Protein AF-A0A9W7B8Y6-F1 (afdb_monomer_lite)

Foldseek 3Di:
DDDDDDDDDDDDDDDPDQDDPPVVVPPPDPDDPPPVLVVLLVVLQCLLALVVLLCVLVPPPCCLLDLVSLVSLVVSLVPCVPPVNVVSRPRPVSNVSSVLSRDVVSVCVVVVNDDCPVVPPSVVSCVSNNVVSVCSNDPVNNVVSVVVVVVVVVCCVPPPVHPCPPDDDPDPDDPPDPDPDDDDDDDDDDDDDDDDDDDDDDD

Sequence (203 aa):
MSAAPASSSSQPPAGSATQPQQQQLYSNIPYPKSDVFLSDLEFLQSLSQPSYLRHLSITPPFVLQSLSFQLYLLYLYKTYSTPRYRVHVIYPLAFEYLKLLVHPDVVAIANGTMAVPRANDPKARTDYATKFSNSISAEPFRDQVHSEQFAAWKWRVTNVYGKGEDMPKPPPPPPEEPTNEAPTVEDAKPTDVKEEASDATAK

Organism: NCBI:txid1606541

InterPro domains:
  IPR008831 Mediator complex, subunit Med31 [PF05669] (37-106)
  IPR038089 Mediator of RNA polymerase II, subunit Med31 superfamily [G3DSA:1.10.10.1340] (32-118)

Radius of gyration: 28.56 Å; chains: 1; bounding box: 73×77×68 Å

Structure (mmCIF, N/CA/C/O backbone):
data_AF-A0A9W7B8Y6-F1
#
_entry.id   AF-A0A9W7B8Y6-F1
#
loop_
_atom_site.group_PDB
_atom_site.id
_atom_site.type_symbol
_atom_site.label_atom_id
_atom_site.label_alt_id
_atom_site.label_comp_id
_atom_site.label_asym_id
_atom_site.label_entity_id
_atom_site.label_seq_id
_atom_site.pdbx_PDB_ins_code
_atom_site.Cartn_x
_atom_site.Cartn_y
_atom_site.Cartn_z
_atom_site.occupancy
_atom_site.B_iso_or_equiv
_atom_site.auth_seq_id
_atom_site.auth_comp_id
_atom_site.auth_asym_id
_atom_site.auth_atom_id
_atom_site.pdbx_PDB_model_num
ATOM 1 N N . MET A 1 1 ? 29.498 63.385 -7.757 1.00 42.53 1 MET A N 1
ATOM 2 C CA . MET A 1 1 ? 28.845 62.315 -6.977 1.00 42.53 1 MET A CA 1
ATOM 3 C C . MET A 1 1 ? 28.136 61.405 -7.963 1.00 42.53 1 MET A C 1
ATOM 5 O O . MET A 1 1 ? 27.416 61.913 -8.808 1.00 42.53 1 MET A O 1
ATOM 9 N N . SER A 1 2 ? 28.417 60.107 -7.856 1.00 47.44 2 SER A N 1
ATOM 10 C CA . SER A 1 2 ? 27.721 58.972 -8.476 1.00 47.44 2 SER A CA 1
ATOM 11 C C . SER A 1 2 ? 27.752 58.831 -10.000 1.00 47.44 2 SER A C 1
ATOM 13 O O . SER A 1 2 ? 26.830 59.222 -10.706 1.00 47.44 2 SER A O 1
ATOM 15 N N . ALA A 1 3 ? 28.771 58.116 -10.472 1.00 49.09 3 ALA A N 1
ATOM 16 C CA . ALA A 1 3 ? 28.610 57.152 -11.553 1.00 49.09 3 ALA A CA 1
ATOM 17 C C . ALA A 1 3 ? 29.109 55.798 -11.029 1.00 49.09 3 ALA A C 1
ATOM 19 O O . ALA A 1 3 ? 30.259 55.699 -10.604 1.00 49.09 3 ALA A O 1
ATOM 20 N N . ALA A 1 4 ? 28.244 54.782 -11.027 1.00 44.91 4 ALA A N 1
ATOM 21 C CA . ALA A 1 4 ? 28.653 53.386 -10.943 1.00 44.91 4 ALA A CA 1
ATOM 22 C C . ALA A 1 4 ? 27.639 52.475 -11.672 1.00 44.91 4 ALA A C 1
ATOM 24 O O . ALA A 1 4 ? 26.450 52.806 -11.677 1.00 44.91 4 ALA A O 1
ATOM 25 N N . PRO A 1 5 ? 28.100 51.369 -12.292 1.00 58.91 5 PRO A N 1
ATOM 26 C CA . PRO A 1 5 ? 27.346 50.526 -13.223 1.00 58.91 5 PRO A CA 1
ATOM 27 C C . PRO A 1 5 ? 27.111 49.089 -12.688 1.00 58.91 5 PRO A C 1
ATOM 29 O O . PRO A 1 5 ? 27.515 48.768 -11.574 1.00 58.91 5 PRO A O 1
ATOM 32 N N . ALA A 1 6 ? 26.555 48.227 -13.557 1.00 38.28 6 ALA A N 1
ATOM 33 C CA . ALA A 1 6 ? 26.392 46.762 -13.440 1.00 38.28 6 ALA A CA 1
ATOM 34 C C . ALA A 1 6 ? 25.165 46.303 -12.608 1.00 38.28 6 ALA A C 1
ATOM 36 O O . ALA A 1 6 ? 24.776 46.957 -11.652 1.00 38.28 6 ALA A O 1
ATOM 37 N N . SER A 1 7 ? 24.426 45.239 -12.939 1.00 42.72 7 SER A N 1
ATOM 38 C CA . SER A 1 7 ? 24.808 44.004 -13.627 1.00 42.72 7 SER A CA 1
ATOM 39 C C . SER A 1 7 ? 23.603 43.357 -14.319 1.00 42.72 7 SER A C 1
ATOM 41 O O . SER A 1 7 ? 22.544 43.191 -13.717 1.00 42.72 7 SER A O 1
ATOM 43 N N . SER A 1 8 ? 23.801 42.916 -15.559 1.00 40.94 8 SER A N 1
ATOM 44 C CA . SER A 1 8 ? 22.926 41.974 -16.254 1.00 40.94 8 SER A CA 1
ATOM 45 C C . SER A 1 8 ? 23.300 40.557 -15.820 1.00 40.94 8 SER A C 1
ATOM 47 O O . SER A 1 8 ? 24.384 40.076 -16.144 1.00 40.94 8 SER A O 1
ATOM 49 N N . SER A 1 9 ? 22.428 39.877 -15.080 1.00 39.81 9 SER A N 1
ATOM 50 C CA . SER A 1 9 ? 22.558 38.445 -14.803 1.00 39.81 9 SER A CA 1
ATOM 51 C C . SER A 1 9 ? 21.915 37.651 -15.943 1.00 39.81 9 SER A C 1
ATOM 53 O O . SER A 1 9 ? 20.705 37.424 -15.945 1.00 39.81 9 SER A O 1
ATOM 55 N N . SER A 1 10 ? 22.719 37.239 -16.923 1.00 42.59 10 SER A N 1
ATOM 56 C CA . SER A 1 10 ? 22.331 36.210 -17.890 1.00 42.59 10 SER A CA 1
ATOM 57 C C . SER A 1 10 ? 22.274 34.857 -17.186 1.00 42.59 10 SER A C 1
ATOM 59 O O . SER A 1 10 ? 23.292 34.252 -16.857 1.00 42.59 10 SER A O 1
ATOM 61 N N . GLN A 1 11 ? 21.051 34.415 -16.931 1.00 50.38 11 GLN A N 1
ATOM 62 C CA . GLN A 1 11 ? 20.690 33.085 -16.467 1.00 50.38 11 GLN A CA 1
ATOM 63 C C . GLN A 1 11 ? 20.918 32.065 -17.605 1.00 50.38 11 GLN A C 1
ATOM 65 O O . GLN A 1 11 ? 20.458 32.311 -18.722 1.00 50.38 11 GLN A O 1
ATOM 70 N N . PRO A 1 12 ? 21.608 30.931 -17.379 1.00 49.09 12 PRO A N 1
ATOM 71 C CA . PRO A 1 12 ? 21.682 29.862 -18.371 1.00 49.09 12 PRO A CA 1
ATOM 72 C C . PRO A 1 12 ? 20.321 29.146 -18.503 1.00 49.09 12 PRO A C 1
ATOM 74 O O . PRO A 1 12 ? 19.603 29.009 -17.506 1.00 49.09 12 PRO A O 1
ATOM 77 N N . PRO A 1 13 ? 19.939 28.691 -19.713 1.00 43.56 13 PRO A N 1
ATOM 78 C CA . PRO A 1 13 ? 18.664 28.027 -19.947 1.00 43.56 13 PRO A CA 1
ATOM 79 C C . PRO A 1 13 ? 18.605 26.695 -19.199 1.00 43.56 13 PRO A C 1
ATOM 81 O O . PRO A 1 13 ? 19.505 25.860 -19.289 1.00 43.56 13 PRO A O 1
ATOM 84 N N . ALA A 1 14 ? 17.513 26.516 -18.459 1.00 39.38 14 ALA A N 1
ATOM 85 C CA . ALA A 1 14 ? 17.169 25.282 -17.781 1.00 39.38 14 ALA A CA 1
ATOM 86 C C . ALA A 1 14 ? 17.171 24.119 -18.784 1.00 39.38 14 ALA A C 1
ATOM 88 O O . ALA A 1 14 ? 16.323 24.045 -19.677 1.00 39.38 14 ALA A O 1
ATOM 89 N N . GLY A 1 15 ? 18.128 23.205 -18.616 1.00 37.19 15 GLY A N 1
ATOM 90 C CA . GLY A 1 15 ? 18.093 21.893 -19.242 1.00 37.19 15 GLY A CA 1
ATOM 91 C C . GLY A 1 15 ? 16.763 21.235 -18.899 1.00 37.19 15 GLY A C 1
ATOM 92 O O . GLY A 1 15 ? 16.453 20.998 -17.732 1.00 37.19 15 GLY A O 1
ATOM 93 N N . SER A 1 16 ? 15.950 21.008 -19.926 1.00 40.38 16 SER A N 1
ATOM 94 C CA . SER A 1 16 ? 14.670 20.328 -19.805 1.00 40.38 16 SER A CA 1
ATOM 95 C C . SER A 1 16 ? 14.938 18.878 -19.424 1.00 40.38 16 SER A C 1
ATOM 97 O O . SER A 1 16 ? 15.226 18.037 -20.273 1.00 40.38 16 SER A O 1
ATOM 99 N N . ALA A 1 17 ? 14.880 18.594 -18.126 1.00 40.44 17 ALA A N 1
ATOM 100 C CA . ALA A 1 17 ? 14.818 17.238 -17.622 1.00 40.44 17 ALA A CA 1
ATOM 101 C C . ALA A 1 17 ? 13.564 16.575 -18.208 1.00 40.44 17 ALA A C 1
ATOM 103 O O . ALA A 1 17 ? 12.433 16.921 -17.870 1.00 40.44 17 ALA A O 1
ATOM 104 N N . THR A 1 18 ? 13.771 15.645 -19.136 1.00 48.06 18 THR A N 1
ATOM 105 C CA . THR A 1 18 ? 12.730 14.758 -19.643 1.00 48.06 18 THR A CA 1
ATOM 106 C C . THR A 1 18 ? 12.251 13.869 -18.492 1.00 48.06 18 THR A C 1
ATOM 108 O O . THR A 1 18 ? 12.944 12.948 -18.068 1.00 48.06 18 THR A O 1
ATOM 111 N N . GLN A 1 19 ? 11.061 14.157 -17.974 1.00 40.75 19 GLN A N 1
ATOM 112 C CA . GLN A 1 19 ? 10.281 13.295 -17.084 1.00 40.75 19 GLN A CA 1
ATOM 113 C C . GLN A 1 19 ? 8.855 13.154 -17.660 1.00 40.75 19 GLN A C 1
ATOM 115 O O . GLN A 1 19 ? 8.421 14.009 -18.429 1.00 40.75 19 GLN A O 1
ATOM 120 N N . PRO A 1 20 ? 8.165 12.023 -17.424 1.00 47.22 20 PRO A N 1
ATOM 121 C CA . PRO A 1 20 ? 8.109 10.949 -18.414 1.00 47.22 20 PRO A CA 1
ATOM 122 C C . PRO A 1 20 ? 6.724 10.770 -19.060 1.00 47.22 20 PRO A C 1
ATOM 124 O O . PRO A 1 20 ? 5.707 11.253 -18.571 1.00 47.22 20 PRO A O 1
ATOM 127 N N . GLN A 1 21 ? 6.694 9.975 -20.135 1.00 44.28 21 GLN A N 1
ATOM 128 C CA . GLN A 1 21 ? 5.548 9.576 -20.975 1.00 44.28 21 GLN A CA 1
ATOM 129 C C . GLN A 1 21 ? 4.300 9.001 -20.258 1.00 44.28 21 GLN A C 1
ATOM 131 O O . GLN A 1 21 ? 3.349 8.597 -20.924 1.00 44.28 21 GLN A O 1
ATOM 136 N N . GLN A 1 22 ? 4.240 8.966 -18.926 1.00 49.94 22 GLN A N 1
ATOM 137 C CA . GLN A 1 22 ? 3.082 8.440 -18.200 1.00 49.94 22 GLN A CA 1
ATOM 138 C C . GLN A 1 22 ? 1.821 9.287 -18.407 1.00 49.94 22 GLN A C 1
ATOM 140 O O . GLN A 1 22 ? 0.740 8.722 -18.522 1.00 49.94 22 GLN A O 1
ATOM 145 N N . GLN A 1 23 ? 1.935 10.613 -18.542 1.00 49.91 23 GLN A N 1
ATOM 146 C CA . GLN A 1 23 ? 0.759 11.485 -18.693 1.00 49.91 23 GLN A CA 1
ATOM 147 C C . GLN A 1 23 ? -0.022 11.248 -19.998 1.00 49.91 23 GLN A C 1
ATOM 149 O O . GLN A 1 23 ? -1.236 11.445 -20.023 1.00 49.91 23 GLN A O 1
ATOM 154 N N . GLN A 1 24 ? 0.628 10.778 -21.071 1.00 49.44 24 GLN A N 1
ATOM 155 C CA . GLN A 1 24 ? -0.053 10.563 -22.354 1.00 49.44 24 GLN A CA 1
ATOM 156 C C . GLN A 1 24 ? -0.880 9.272 -22.412 1.00 49.44 24 GLN A C 1
ATOM 158 O O . GLN A 1 24 ? -1.820 9.196 -23.198 1.00 49.44 24 GLN A O 1
ATOM 163 N N . LEU A 1 25 ? -0.600 8.282 -21.558 1.00 47.44 25 LEU A N 1
ATOM 164 C CA . LEU A 1 25 ? -1.385 7.041 -21.499 1.00 47.44 25 LEU A CA 1
ATOM 165 C C . LEU A 1 25 ? -2.795 7.243 -20.914 1.00 47.44 25 LEU A C 1
ATOM 167 O O . LEU A 1 25 ? -3.668 6.400 -21.111 1.00 47.44 25 LEU A O 1
ATOM 171 N N . TYR A 1 26 ? -3.044 8.365 -20.234 1.00 43.62 26 TYR A N 1
ATOM 172 C CA . TYR A 1 26 ? -4.301 8.625 -19.528 1.00 43.62 26 TYR A CA 1
ATOM 173 C C . TYR A 1 26 ? -5.294 9.518 -20.287 1.00 43.62 26 TYR A C 1
ATOM 175 O O . TYR A 1 26 ? -6.412 9.717 -19.814 1.00 43.62 26 TYR A O 1
ATOM 183 N N . SER A 1 27 ? -4.937 10.058 -21.457 1.00 50.41 27 SER A N 1
ATOM 184 C CA . SER A 1 27 ? -5.753 11.071 -22.151 1.00 50.41 27 SER A CA 1
ATOM 185 C C . SER A 1 27 ? -6.995 10.517 -22.867 1.00 50.41 27 SER A C 1
ATOM 187 O O . SER A 1 27 ? -7.945 11.268 -23.090 1.00 50.41 27 SER A O 1
ATOM 189 N N . ASN A 1 28 ? -7.028 9.215 -23.178 1.00 45.47 28 ASN A N 1
ATOM 190 C CA . ASN A 1 28 ? -8.057 8.606 -24.036 1.00 45.47 28 ASN A CA 1
ATOM 191 C C . ASN A 1 28 ? -9.102 7.748 -23.300 1.00 45.47 28 ASN A C 1
ATOM 193 O O . ASN A 1 28 ? -9.961 7.149 -23.946 1.00 45.47 28 ASN A O 1
ATOM 197 N N . ILE A 1 29 ? -9.058 7.664 -21.966 1.00 52.59 29 ILE A N 1
ATOM 198 C CA . ILE A 1 29 ? -9.998 6.832 -21.204 1.00 52.59 29 ILE A CA 1
ATOM 199 C C . ILE A 1 29 ? -11.163 7.712 -20.705 1.00 52.59 29 ILE A C 1
ATOM 201 O O . ILE A 1 29 ? -10.915 8.677 -19.982 1.00 52.59 29 ILE A O 1
ATOM 205 N N . PRO A 1 30 ? -12.431 7.421 -21.064 1.00 53.22 30 PRO A N 1
ATOM 206 C CA . PRO A 1 30 ? -13.597 8.210 -20.650 1.00 53.22 30 PRO A CA 1
ATOM 207 C C . PRO A 1 30 ? -13.937 7.980 -19.167 1.00 53.22 30 PRO A C 1
ATOM 209 O O . PRO A 1 30 ? -14.884 7.276 -18.831 1.00 53.22 30 PRO A O 1
ATOM 212 N N . TYR A 1 31 ? -13.122 8.535 -18.268 1.00 54.66 31 TYR A N 1
ATOM 213 C CA . TYR A 1 31 ? -13.209 8.366 -16.812 1.00 54.66 31 TYR A CA 1
ATOM 214 C C . TYR A 1 31 ? -12.937 9.686 -16.073 1.00 54.66 31 TYR A C 1
ATOM 216 O O . TYR A 1 31 ? -12.433 10.631 -16.684 1.00 54.66 31 TYR A O 1
ATOM 224 N N . PRO A 1 32 ? -13.374 9.819 -14.801 1.00 58.66 32 PRO A N 1
ATOM 225 C CA . PRO A 1 32 ? -13.597 11.116 -14.185 1.00 58.66 32 PRO A CA 1
ATOM 226 C C . PRO A 1 32 ? -12.268 11.842 -14.012 1.00 58.66 32 PRO A C 1
ATOM 228 O O . PRO A 1 32 ? -11.421 11.439 -13.223 1.00 58.66 32 PRO A O 1
ATOM 231 N N . LYS A 1 33 ? -12.119 12.955 -14.728 1.00 66.00 33 LYS A N 1
ATOM 232 C CA . LYS A 1 33 ? -11.039 13.933 -14.553 1.00 66.00 33 LYS A CA 1
ATOM 233 C C . LYS A 1 33 ? -11.199 14.709 -13.235 1.00 66.00 33 LYS A C 1
ATOM 235 O O . LYS A 1 33 ? -10.948 15.905 -13.199 1.00 66.00 33 LYS A O 1
ATOM 240 N N . SER A 1 34 ? -11.735 14.076 -12.190 1.00 81.12 34 SER A N 1
ATOM 241 C CA . SER A 1 34 ? -11.843 14.710 -10.886 1.00 81.12 34 SER A CA 1
ATOM 242 C C . SER A 1 34 ? -10.467 14.687 -10.238 1.00 81.12 34 SER A C 1
ATOM 244 O O . SER A 1 34 ? -9.842 13.632 -10.132 1.00 81.12 34 SER A O 1
ATOM 246 N N . ASP A 1 35 ? -10.016 15.846 -9.769 1.00 86.88 35 ASP A N 1
ATOM 247 C CA . ASP A 1 35 ? -8.717 15.991 -9.102 1.00 86.88 35 ASP A CA 1
ATOM 248 C C . ASP A 1 35 ? -8.568 15.015 -7.924 1.00 86.88 35 ASP A C 1
ATOM 250 O O . ASP A 1 35 ? -7.490 14.487 -7.670 1.00 86.88 35 ASP A O 1
ATOM 254 N N . VAL A 1 36 ? -9.683 14.690 -7.258 1.00 87.69 36 VAL A N 1
ATOM 255 C CA . VAL A 1 36 ? -9.737 13.701 -6.172 1.00 87.69 36 VAL A CA 1
ATOM 256 C C . VAL A 1 36 ? -9.359 12.301 -6.653 1.00 87.69 36 VAL A C 1
ATOM 258 O O . VAL A 1 36 ? -8.586 11.626 -5.988 1.00 87.69 36 VAL A O 1
ATOM 261 N N . PHE A 1 37 ? -9.865 11.862 -7.810 1.00 90.31 37 PHE A N 1
ATOM 262 C CA . PHE A 1 37 ? -9.562 10.526 -8.328 1.00 90.31 37 PHE A CA 1
ATOM 263 C C . PHE A 1 37 ? -8.084 10.389 -8.696 1.00 90.31 37 PHE A C 1
ATOM 265 O O . PHE A 1 37 ? -7.479 9.351 -8.425 1.00 90.31 37 PHE A O 1
ATOM 272 N N . LEU A 1 38 ? -7.518 11.428 -9.317 1.00 90.69 38 LEU A N 1
ATOM 273 C CA . LEU A 1 38 ? -6.102 11.461 -9.674 1.00 90.69 38 LEU A CA 1
ATOM 274 C C . LEU A 1 38 ? -5.226 11.476 -8.422 1.00 90.69 38 LEU A C 1
ATOM 276 O O . LEU A 1 38 ? -4.316 10.662 -8.326 1.00 90.69 38 LEU A O 1
ATOM 280 N N . SER A 1 39 ? -5.562 12.309 -7.437 1.00 92.38 39 SER A N 1
ATOM 281 C CA . SER A 1 39 ? -4.863 12.363 -6.149 1.00 92.38 3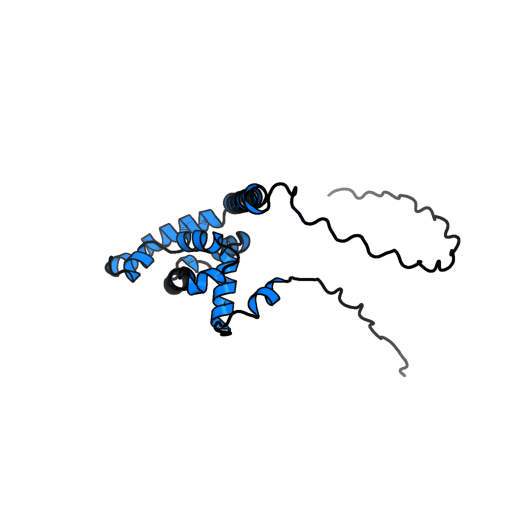9 SER A CA 1
ATOM 282 C C . SER A 1 39 ? -4.897 11.016 -5.413 1.00 92.38 39 SER A C 1
ATOM 284 O O . SER A 1 39 ? -3.858 10.498 -5.008 1.00 92.38 39 SER A O 1
ATOM 286 N N . ASP A 1 40 ? -6.074 10.389 -5.315 1.00 93.94 40 ASP A N 1
ATOM 287 C CA . ASP A 1 40 ? -6.241 9.065 -4.705 1.00 93.94 40 ASP A CA 1
ATOM 288 C C . ASP A 1 40 ? -5.431 7.990 -5.453 1.00 93.94 40 ASP A C 1
ATOM 290 O O . ASP A 1 40 ? -4.835 7.102 -4.836 1.00 93.94 40 ASP A O 1
ATOM 294 N N . LEU A 1 41 ? -5.384 8.064 -6.788 1.00 92.69 41 LEU A N 1
ATOM 295 C CA . LEU A 1 41 ? -4.631 7.129 -7.621 1.00 92.69 41 LEU A CA 1
ATOM 296 C C . LEU A 1 41 ? -3.118 7.319 -7.465 1.00 92.69 41 LEU A C 1
ATOM 298 O O . LEU A 1 41 ? -2.396 6.330 -7.341 1.00 92.69 41 LEU A O 1
ATOM 302 N N . GLU A 1 42 ? -2.634 8.559 -7.464 1.00 93.31 42 GLU A N 1
ATOM 303 C CA . GLU A 1 42 ? -1.225 8.889 -7.234 1.00 93.31 42 GLU A CA 1
ATOM 304 C C . GLU A 1 42 ? -0.781 8.442 -5.842 1.00 93.31 42 GLU A C 1
ATOM 306 O O . GLU A 1 42 ? 0.262 7.799 -5.701 1.00 93.31 42 GLU A O 1
ATOM 311 N N . PHE A 1 43 ? -1.607 8.692 -4.823 1.00 94.94 43 PHE A N 1
ATOM 312 C CA . PHE A 1 43 ? -1.370 8.197 -3.473 1.00 94.94 43 PHE A CA 1
ATOM 313 C C . PHE A 1 43 ? -1.344 6.664 -3.426 1.00 94.94 43 PHE A C 1
ATOM 315 O O . PHE A 1 43 ? -0.433 6.074 -2.853 1.00 94.94 43 PHE A O 1
ATOM 322 N N . LEU A 1 44 ? -2.295 5.980 -4.068 1.00 94.88 44 LEU A N 1
ATOM 323 C CA . LEU A 1 44 ? -2.277 4.519 -4.143 1.00 94.88 44 LEU A CA 1
ATOM 324 C C . LEU A 1 44 ? -0.982 4.014 -4.794 1.00 94.88 44 LEU A C 1
ATOM 326 O O . LEU A 1 44 ? -0.362 3.072 -4.305 1.00 94.88 44 LEU A O 1
ATOM 330 N N . GLN A 1 45 ? -0.553 4.638 -5.888 1.00 92.94 45 GLN A N 1
ATOM 331 C CA . GLN A 1 45 ? 0.669 4.262 -6.590 1.00 92.94 45 GLN A CA 1
ATOM 332 C C . GLN A 1 45 ? 1.926 4.533 -5.754 1.00 92.94 45 GLN A C 1
ATOM 334 O O . GLN A 1 45 ? 2.856 3.721 -5.795 1.00 92.94 45 GLN A O 1
ATOM 339 N N . SER A 1 46 ? 1.958 5.599 -4.952 1.00 94.25 46 SER A N 1
ATOM 340 C CA . SER A 1 46 ? 3.094 5.899 -4.074 1.00 94.25 46 SER A CA 1
ATOM 341 C C . SER A 1 46 ? 3.275 4.856 -2.966 1.00 94.25 46 SER A C 1
ATOM 343 O O . SER A 1 46 ? 4.410 4.593 -2.573 1.00 94.25 46 SER A O 1
ATOM 345 N N . LEU A 1 47 ? 2.214 4.148 -2.548 1.00 92.19 47 LEU A N 1
ATOM 346 C CA . LEU A 1 47 ? 2.321 3.017 -1.609 1.00 92.19 47 LEU A CA 1
ATOM 347 C C . LEU A 1 47 ? 3.173 1.857 -2.141 1.00 92.19 47 LEU A C 1
ATOM 349 O O . LEU A 1 47 ? 3.640 1.038 -1.356 1.00 92.19 47 LEU A O 1
ATOM 353 N N . SER A 1 48 ? 3.401 1.770 -3.455 1.00 90.50 48 SER A N 1
ATOM 354 C CA . SER A 1 48 ? 4.329 0.781 -4.022 1.00 90.50 48 SER A CA 1
ATOM 355 C C . SER A 1 48 ? 5.805 1.110 -3.773 1.00 90.50 48 SER A C 1
ATOM 357 O O . SER A 1 48 ? 6.663 0.241 -3.939 1.00 90.50 48 SER A O 1
ATOM 359 N N . GLN A 1 49 ? 6.117 2.349 -3.382 1.00 91.44 49 GLN A N 1
ATOM 360 C CA . GLN A 1 49 ? 7.482 2.810 -3.174 1.00 91.44 49 GLN A CA 1
ATOM 361 C C . GLN A 1 49 ? 7.919 2.545 -1.723 1.00 91.44 49 GLN A C 1
ATOM 363 O O . GLN A 1 49 ? 7.332 3.105 -0.793 1.00 91.44 49 GLN A O 1
ATOM 368 N N . PRO A 1 50 ? 8.989 1.762 -1.489 1.00 88.31 50 PRO A N 1
ATOM 369 C CA . PRO A 1 50 ? 9.418 1.425 -0.130 1.00 88.31 50 PRO A CA 1
ATOM 370 C C . PRO A 1 50 ? 9.868 2.654 0.672 1.00 88.31 50 PRO A C 1
ATOM 372 O O . PRO A 1 50 ? 9.609 2.737 1.872 1.00 88.31 50 PRO A O 1
ATOM 375 N N . SER A 1 51 ? 10.459 3.658 0.017 1.00 88.56 51 SER A N 1
ATOM 376 C CA . SER A 1 51 ? 10.812 4.932 0.657 1.00 88.56 51 SER A CA 1
ATOM 377 C C . SER A 1 51 ? 9.589 5.669 1.207 1.00 88.56 51 SER A C 1
ATOM 379 O O . SER A 1 51 ? 9.664 6.251 2.289 1.00 88.56 51 SER A O 1
ATOM 381 N N . TYR A 1 52 ? 8.456 5.620 0.499 1.00 90.50 52 TYR A N 1
ATOM 382 C CA . TYR A 1 52 ? 7.218 6.254 0.948 1.00 90.50 52 TYR A CA 1
ATOM 383 C C . TYR A 1 52 ? 6.580 5.487 2.110 1.00 90.50 52 TYR A C 1
ATOM 385 O O . TYR A 1 52 ? 6.165 6.096 3.091 1.00 90.50 52 TYR A O 1
ATOM 393 N N . LEU A 1 53 ? 6.591 4.150 2.068 1.00 88.44 53 LEU A N 1
ATOM 394 C CA . LEU A 1 53 ? 6.149 3.319 3.196 1.00 88.44 53 LEU A CA 1
ATOM 395 C C . LEU A 1 53 ? 6.972 3.591 4.463 1.00 88.44 53 LEU A C 1
ATOM 397 O O . LEU A 1 53 ? 6.414 3.754 5.549 1.00 88.44 53 LEU A O 1
ATOM 401 N N . ARG A 1 54 ? 8.296 3.719 4.320 1.00 87.12 54 ARG A N 1
ATOM 402 C CA . ARG A 1 54 ? 9.171 4.138 5.417 1.00 87.12 54 ARG A CA 1
ATOM 403 C C . ARG A 1 54 ? 8.825 5.547 5.893 1.00 87.12 54 ARG A C 1
ATOM 405 O O . ARG A 1 54 ? 8.753 5.767 7.099 1.00 87.12 54 ARG A O 1
ATOM 412 N N . HIS A 1 55 ? 8.569 6.489 4.989 1.00 88.19 55 HIS A N 1
ATOM 413 C CA . HIS A 1 55 ? 8.141 7.831 5.376 1.00 88.19 55 HIS A CA 1
ATOM 414 C C . HIS A 1 55 ? 6.854 7.793 6.211 1.00 88.19 55 HIS A C 1
ATOM 416 O O . HIS A 1 55 ? 6.854 8.337 7.309 1.00 88.19 55 HIS A O 1
ATOM 422 N N . LEU A 1 56 ? 5.828 7.048 5.782 1.00 87.44 56 LEU A N 1
ATOM 423 C CA . LEU A 1 56 ? 4.575 6.866 6.532 1.00 87.44 56 LEU A CA 1
ATOM 424 C C . LEU A 1 56 ? 4.780 6.266 7.930 1.00 87.44 56 LEU A C 1
ATOM 426 O O . LEU A 1 56 ? 3.987 6.523 8.834 1.00 87.44 56 LEU A O 1
ATOM 430 N N . SER A 1 57 ? 5.832 5.465 8.116 1.00 83.69 57 SER A N 1
ATOM 431 C CA . SER A 1 57 ? 6.178 4.882 9.417 1.00 83.69 57 SER A CA 1
ATOM 432 C C . SER A 1 57 ? 6.867 5.864 10.372 1.00 83.69 57 SER A C 1
ATOM 434 O O . SER A 1 57 ? 6.791 5.692 11.587 1.00 83.69 57 SER A O 1
ATOM 436 N N . ILE A 1 58 ? 7.534 6.893 9.836 1.00 84.81 58 ILE A N 1
ATOM 437 C CA . ILE A 1 58 ? 8.342 7.853 10.604 1.00 84.81 58 ILE A CA 1
ATOM 438 C C . ILE A 1 58 ? 7.597 9.186 10.784 1.00 84.81 58 ILE A C 1
ATOM 440 O O . ILE A 1 58 ? 7.748 9.854 11.806 1.00 84.81 58 ILE A O 1
ATOM 444 N N . THR A 1 59 ? 6.813 9.621 9.797 1.00 81.12 59 THR A N 1
ATOM 445 C CA . THR A 1 59 ? 6.243 10.972 9.723 1.00 81.12 59 THR A CA 1
ATOM 446 C C . THR A 1 59 ? 4.894 10.944 8.995 1.00 81.12 59 THR A C 1
ATOM 448 O O . THR A 1 59 ? 4.850 10.492 7.853 1.00 81.12 59 THR A O 1
ATOM 451 N N . PRO A 1 60 ? 3.789 11.458 9.571 1.00 75.50 60 PRO A N 1
ATOM 452 C CA . PRO A 1 60 ? 3.563 11.843 10.966 1.00 75.50 60 PRO A CA 1
ATOM 453 C C . PRO A 1 60 ? 3.503 10.624 11.907 1.00 75.50 60 PRO A C 1
ATOM 455 O O . PRO A 1 60 ? 3.068 9.547 11.489 1.00 75.50 60 PRO A O 1
ATOM 458 N N . PRO A 1 61 ? 3.871 10.779 13.193 1.00 69.31 61 PRO A N 1
ATOM 459 C CA . PRO A 1 61 ? 3.784 9.685 14.150 1.00 69.31 61 PRO A CA 1
ATOM 460 C C . PRO A 1 61 ? 2.329 9.214 14.260 1.00 69.31 61 PRO A C 1
ATOM 462 O O . PRO A 1 61 ? 1.410 10.020 14.401 1.00 69.31 61 PRO A O 1
ATOM 465 N N . PHE A 1 62 ? 2.125 7.898 14.184 1.00 72.44 62 PHE A N 1
ATOM 466 C CA . PHE A 1 62 ? 0.823 7.247 14.370 1.00 72.44 62 PHE A CA 1
ATOM 467 C C . PHE A 1 62 ? -0.227 7.482 13.269 1.00 72.44 62 PHE A C 1
ATOM 469 O O . PHE A 1 62 ? -1.388 7.116 13.462 1.00 72.44 62 PHE A O 1
ATOM 476 N N . VAL A 1 63 ? 0.138 7.997 12.085 1.00 85.56 63 VAL A N 1
ATOM 477 C CA . VAL A 1 63 ? -0.829 8.125 10.970 1.00 85.56 63 VAL A CA 1
ATOM 478 C C . VAL A 1 63 ? -1.464 6.776 10.615 1.00 85.56 63 VAL A C 1
ATOM 480 O O . VAL A 1 63 ? -2.677 6.679 10.451 1.00 85.56 63 VAL A O 1
ATOM 483 N N . LEU A 1 64 ? -0.664 5.705 10.643 1.00 83.12 64 LEU A N 1
ATOM 484 C CA . LEU A 1 64 ? -1.109 4.329 10.421 1.00 83.12 64 LEU A CA 1
ATOM 485 C C . LEU A 1 64 ? -2.062 3.811 11.506 1.00 83.12 64 LEU A C 1
ATOM 487 O O . LEU A 1 64 ? -2.809 2.869 11.261 1.00 83.12 64 LEU A O 1
ATOM 491 N N . GLN A 1 65 ? -2.067 4.410 12.696 1.00 82.75 65 GLN A N 1
ATOM 492 C CA . GLN A 1 65 ? -2.961 4.027 13.795 1.00 82.75 65 GLN A CA 1
ATOM 493 C C . GLN A 1 65 ? -4.294 4.776 13.743 1.00 82.75 65 GLN A C 1
ATOM 495 O O . GLN A 1 65 ? -5.294 4.285 14.280 1.00 82.75 65 GLN A O 1
ATOM 500 N N . SER A 1 66 ? -4.328 5.938 13.084 1.00 86.44 66 SER A N 1
ATOM 501 C CA . SER A 1 66 ? -5.526 6.763 12.954 1.00 86.44 66 SER A CA 1
ATOM 502 C C . SER A 1 66 ? -6.666 5.981 12.307 1.00 86.44 66 SER A C 1
ATOM 504 O O . SER A 1 66 ? -6.521 5.409 11.225 1.00 86.44 66 SER A O 1
ATOM 506 N N . LEU A 1 67 ? -7.832 5.975 12.964 1.00 84.56 67 LEU A N 1
ATOM 507 C CA . LEU A 1 67 ? -9.016 5.296 12.434 1.00 84.56 67 LEU A CA 1
ATOM 508 C C . LEU A 1 67 ? -9.436 5.893 11.088 1.00 84.56 67 LEU A C 1
ATOM 510 O O . LEU A 1 67 ? -9.738 5.148 10.164 1.00 84.56 67 LEU A O 1
ATOM 514 N N . SER A 1 68 ? -9.407 7.221 10.963 1.00 87.56 68 SER A N 1
ATOM 515 C CA . SER A 1 68 ? -9.776 7.913 9.725 1.00 87.56 68 SER A CA 1
ATOM 516 C C . SER A 1 68 ? -8.862 7.522 8.567 1.00 87.56 68 SER A C 1
ATOM 518 O O . SER A 1 68 ? -9.341 7.278 7.464 1.00 87.56 68 SER A O 1
ATOM 520 N N . PHE A 1 69 ? -7.557 7.393 8.826 1.00 90.56 69 PHE A N 1
ATOM 521 C CA . PHE A 1 69 ? -6.603 6.962 7.807 1.00 90.56 69 PHE A CA 1
ATOM 522 C C . PHE A 1 69 ? -6.822 5.498 7.413 1.00 90.56 69 PHE A C 1
ATOM 524 O O . PHE A 1 69 ? -6.874 5.177 6.234 1.00 90.56 69 PHE A O 1
ATOM 531 N N . GLN A 1 70 ? -7.049 4.615 8.385 1.00 89.06 70 GLN A N 1
ATOM 532 C CA . GLN A 1 70 ? -7.368 3.208 8.127 1.00 89.06 70 GLN A CA 1
ATOM 533 C C . GLN A 1 70 ? -8.667 3.030 7.322 1.00 89.06 70 GLN A C 1
ATOM 535 O O . GLN A 1 70 ? -8.725 2.206 6.409 1.00 89.06 70 GLN A O 1
ATOM 540 N N . LEU A 1 71 ? -9.700 3.828 7.609 1.00 88.81 71 LEU A N 1
ATOM 541 C CA . LEU A 1 71 ? -10.934 3.852 6.820 1.00 88.81 71 LEU A CA 1
ATOM 542 C C . LEU A 1 71 ? -10.689 4.365 5.397 1.00 88.81 71 LEU A C 1
ATOM 544 O O . LEU A 1 71 ? -11.267 3.823 4.457 1.00 88.81 71 LEU A O 1
ATOM 548 N N . TYR A 1 72 ? -9.812 5.356 5.226 1.00 93.62 72 TYR A N 1
ATOM 549 C CA . TYR A 1 72 ? -9.407 5.837 3.906 1.00 93.62 72 TYR A CA 1
ATOM 550 C C . TYR A 1 72 ? -8.655 4.761 3.108 1.00 93.62 72 TYR A C 1
ATOM 552 O O . TYR A 1 72 ? -9.011 4.492 1.962 1.00 93.62 72 TYR A O 1
ATOM 560 N N . LEU A 1 73 ? -7.698 4.056 3.721 1.00 92.69 73 LEU A N 1
ATOM 561 C CA . LEU A 1 73 ? -7.013 2.924 3.085 1.00 92.69 73 LEU A CA 1
ATOM 562 C C . LEU A 1 73 ? -7.993 1.811 2.690 1.00 92.69 73 LEU A C 1
ATOM 564 O O . LEU A 1 73 ? -7.897 1.246 1.599 1.00 92.69 73 LEU A O 1
ATOM 568 N N . LEU A 1 74 ? -8.977 1.520 3.545 1.00 92.25 74 LEU A N 1
ATOM 569 C CA . LEU A 1 74 ? -10.026 0.554 3.234 1.00 92.25 74 LEU A CA 1
ATOM 570 C C . LEU A 1 74 ? -10.912 1.019 2.069 1.00 92.25 74 LEU A C 1
ATOM 572 O O . LEU A 1 74 ? -11.276 0.204 1.218 1.00 92.25 74 LEU A O 1
ATOM 576 N N . TYR A 1 75 ? -11.252 2.309 2.017 1.00 94.00 75 TYR A N 1
ATOM 577 C CA . TYR A 1 75 ? -11.958 2.910 0.888 1.00 94.00 75 TYR A CA 1
ATOM 578 C C . TYR A 1 75 ? -11.161 2.731 -0.408 1.00 94.00 75 TYR A C 1
ATOM 580 O O . TYR A 1 75 ? -11.711 2.207 -1.377 1.00 94.00 75 TYR A O 1
ATOM 588 N N . LEU A 1 76 ? -9.866 3.063 -0.414 1.00 94.44 76 LEU A N 1
ATOM 589 C CA . LEU A 1 76 ? -9.008 2.870 -1.584 1.00 94.44 76 LEU A CA 1
ATOM 590 C C . LEU A 1 76 ? -8.986 1.404 -2.014 1.00 94.44 76 LEU A C 1
ATOM 592 O O . LEU A 1 76 ? -9.159 1.100 -3.194 1.00 94.44 76 LEU A O 1
ATOM 596 N N . TYR A 1 77 ? -8.852 0.483 -1.057 1.00 93.19 77 TYR A N 1
ATOM 597 C CA . TYR A 1 77 ? -8.830 -0.943 -1.352 1.00 93.19 77 TYR A CA 1
ATOM 598 C C . TYR A 1 77 ? -10.138 -1.395 -2.001 1.00 93.19 77 TYR A C 1
ATOM 600 O O . TYR A 1 77 ? -10.103 -2.026 -3.054 1.00 93.19 77 TYR A O 1
ATOM 608 N N . LYS A 1 78 ? -11.298 -1.048 -1.429 1.00 91.75 78 LYS A N 1
ATOM 609 C CA . LYS A 1 78 ? -12.604 -1.443 -1.982 1.00 91.75 78 LYS A CA 1
ATOM 610 C C . LYS A 1 78 ? -12.862 -0.814 -3.353 1.00 91.75 78 LYS A C 1
ATOM 612 O O . LYS A 1 78 ? -13.278 -1.513 -4.276 1.00 91.75 78 LYS A O 1
ATOM 617 N N . THR A 1 79 ? -12.586 0.478 -3.503 1.00 92.44 79 THR A N 1
ATOM 618 C CA . THR A 1 79 ? -12.861 1.224 -4.735 1.00 92.44 79 THR A CA 1
ATOM 619 C C . THR A 1 79 ? -11.947 0.766 -5.871 1.00 92.44 79 THR A C 1
ATOM 621 O O . THR A 1 79 ? -12.434 0.298 -6.904 1.00 92.44 79 THR A O 1
ATOM 624 N N . TYR A 1 80 ? -10.626 0.797 -5.671 1.00 92.75 80 TYR A N 1
ATOM 625 C CA . TYR A 1 80 ? -9.649 0.518 -6.728 1.00 92.75 80 TYR A CA 1
ATOM 626 C C . TYR A 1 80 ? -9.456 -0.977 -7.019 1.00 92.75 80 TYR A C 1
ATOM 628 O O . TYR A 1 80 ? -8.967 -1.324 -8.094 1.00 92.75 80 TYR A O 1
ATOM 636 N N . SER A 1 81 ? -9.896 -1.881 -6.132 1.00 91.75 81 SER A N 1
ATOM 637 C CA . SER A 1 81 ? -9.923 -3.324 -6.437 1.00 91.75 81 SER A CA 1
ATOM 638 C C . SER A 1 81 ? -10.966 -3.694 -7.493 1.00 91.75 81 SER A C 1
ATOM 640 O O . SER A 1 81 ? -10.865 -4.755 -8.113 1.00 91.75 81 SER A O 1
ATOM 642 N N . THR A 1 82 ? -11.968 -2.840 -7.719 1.00 91.25 82 THR A N 1
ATOM 643 C CA . THR A 1 82 ? -12.995 -3.084 -8.736 1.00 91.25 82 THR A CA 1
ATOM 644 C C . THR A 1 82 ? -12.346 -3.099 -10.127 1.00 91.25 82 THR A C 1
ATOM 646 O O . THR A 1 82 ? -11.585 -2.179 -10.436 1.00 91.25 82 THR A O 1
ATOM 649 N N . PRO A 1 83 ? -12.671 -4.065 -11.016 1.00 90.44 83 PRO A N 1
ATOM 650 C CA . PRO A 1 83 ? -12.050 -4.178 -12.344 1.00 90.44 83 PRO A CA 1
ATOM 651 C C . PRO A 1 83 ? -12.093 -2.875 -13.147 1.00 90.44 83 PRO A C 1
ATOM 653 O O . PRO A 1 83 ? -11.144 -2.538 -13.845 1.00 90.44 83 PRO A O 1
ATOM 656 N N . ARG A 1 84 ? -13.178 -2.115 -12.964 1.00 89.44 84 ARG A N 1
ATOM 657 C CA . ARG A 1 84 ? -13.421 -0.798 -13.554 1.00 89.44 84 ARG A CA 1
ATOM 658 C C . ARG A 1 84 ? -12.304 0.216 -13.276 1.00 89.44 84 ARG A C 1
ATOM 660 O O . ARG A 1 84 ? -11.962 0.976 -14.168 1.00 89.44 84 ARG A O 1
ATOM 667 N N . TYR A 1 85 ? -11.765 0.242 -12.058 1.00 89.94 85 TYR A N 1
ATOM 668 C CA . TYR A 1 85 ? -10.725 1.193 -11.644 1.00 89.94 85 TYR A CA 1
ATOM 669 C C . TYR A 1 85 ? -9.324 0.583 -11.689 1.00 89.94 85 TYR A C 1
ATOM 671 O O . TYR A 1 85 ? -8.333 1.291 -11.854 1.00 89.94 85 TYR A O 1
ATOM 679 N N . ARG A 1 86 ? -9.242 -0.746 -11.593 1.00 90.00 86 ARG A N 1
ATOM 680 C CA . ARG A 1 86 ? -7.986 -1.494 -11.553 1.00 90.00 86 ARG A CA 1
ATOM 681 C C . ARG A 1 86 ? -7.115 -1.286 -12.791 1.00 90.00 86 ARG A C 1
ATOM 683 O O . ARG A 1 86 ? -5.896 -1.316 -12.675 1.00 90.00 86 ARG A O 1
ATOM 690 N N . VAL A 1 87 ? -7.732 -1.037 -13.947 1.00 89.38 87 VAL A N 1
ATOM 691 C CA . VAL A 1 87 ? -7.032 -0.751 -15.213 1.00 89.38 87 VAL A CA 1
ATOM 692 C C . VAL A 1 87 ? -6.127 0.484 -15.148 1.00 89.38 87 VAL A C 1
ATOM 694 O O . VAL A 1 87 ? -5.204 0.596 -15.945 1.00 89.38 87 VAL A O 1
ATOM 697 N N . HIS A 1 88 ? -6.363 1.395 -14.199 1.00 88.81 88 HIS A N 1
ATOM 698 C CA . HIS A 1 88 ? -5.584 2.625 -14.040 1.00 88.81 88 HIS A CA 1
ATOM 699 C C . HIS A 1 88 ? -4.378 2.471 -13.107 1.00 88.81 88 HIS A C 1
ATOM 701 O O . HIS A 1 88 ? -3.560 3.381 -12.991 1.00 88.81 88 HIS A O 1
ATOM 707 N N . VAL A 1 89 ? -4.258 1.341 -12.411 1.00 90.81 89 VAL A N 1
ATOM 708 C CA . VAL A 1 89 ? -3.172 1.126 -11.457 1.00 90.81 89 VAL A CA 1
ATOM 709 C C . VAL A 1 89 ? -1.960 0.561 -12.189 1.00 90.81 89 VAL A C 1
ATOM 711 O O . VAL A 1 89 ? -1.956 -0.599 -12.593 1.00 90.81 89 VAL A O 1
ATOM 714 N N . ILE A 1 90 ? -0.906 1.373 -12.319 1.00 89.81 90 ILE A N 1
ATOM 715 C CA . ILE A 1 90 ? 0.360 0.947 -12.936 1.00 89.81 90 ILE A CA 1
ATOM 716 C C . ILE A 1 90 ? 1.069 -0.103 -12.068 1.00 89.81 90 ILE A C 1
ATOM 718 O O . ILE A 1 90 ? 1.593 -1.095 -12.577 1.00 89.81 90 ILE A O 1
ATOM 722 N N . TYR A 1 91 ? 1.100 0.120 -10.752 1.00 89.50 91 TYR A N 1
ATOM 723 C CA . TYR A 1 91 ? 1.889 -0.680 -9.819 1.00 89.50 91 TYR A CA 1
ATOM 724 C C . TYR A 1 91 ? 0.998 -1.658 -9.048 1.00 89.50 91 TYR A C 1
ATOM 726 O O . TYR A 1 91 ? 0.404 -1.280 -8.039 1.00 89.50 91 TYR A O 1
ATOM 734 N N . PRO A 1 92 ? 0.908 -2.937 -9.458 1.00 87.50 92 PRO A N 1
ATOM 735 C CA . PRO A 1 92 ? 0.023 -3.896 -8.798 1.00 87.50 92 PRO A CA 1
ATOM 736 C C . PRO A 1 92 ? 0.438 -4.194 -7.351 1.00 87.50 92 PRO A C 1
ATOM 738 O O . PRO A 1 92 ? -0.420 -4.519 -6.534 1.00 87.50 92 PRO A O 1
ATOM 741 N N . LEU A 1 93 ? 1.727 -4.033 -7.020 1.00 88.38 93 LEU A N 1
ATOM 742 C CA . LEU A 1 93 ? 2.252 -4.210 -5.661 1.00 88.38 93 LEU A CA 1
ATOM 743 C C . LEU A 1 93 ? 1.634 -3.238 -4.651 1.00 88.38 93 LEU A C 1
ATOM 745 O O . LEU A 1 93 ? 1.539 -3.578 -3.476 1.00 88.38 93 LEU A O 1
ATOM 749 N N . ALA A 1 94 ? 1.147 -2.078 -5.105 1.00 91.38 94 ALA A N 1
ATOM 750 C CA . ALA A 1 94 ? 0.427 -1.141 -4.250 1.00 91.38 94 ALA A CA 1
ATOM 751 C C . ALA A 1 94 ? -0.741 -1.816 -3.516 1.00 91.38 94 ALA A C 1
ATOM 753 O O . ALA A 1 94 ? -0.959 -1.552 -2.339 1.00 91.38 94 ALA A O 1
ATOM 754 N N . PHE A 1 95 ? -1.458 -2.735 -4.173 1.00 91.19 95 PHE A N 1
ATOM 755 C CA . PHE A 1 95 ? -2.569 -3.449 -3.546 1.00 91.19 95 PHE A CA 1
ATOM 756 C C . PHE A 1 95 ?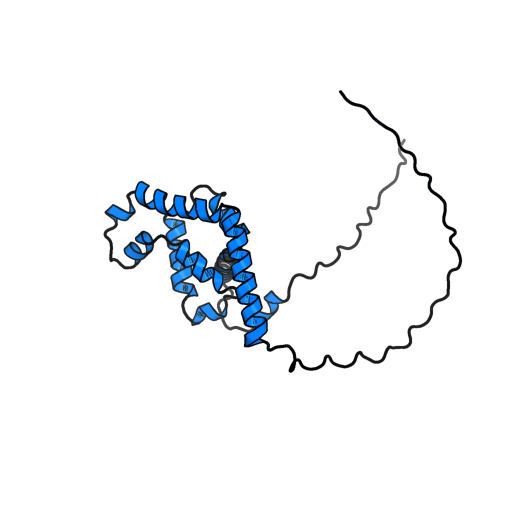 -2.121 -4.435 -2.474 1.00 91.19 95 PHE A C 1
ATOM 758 O O . PHE A 1 95 ? -2.830 -4.606 -1.487 1.00 91.19 95 PHE A O 1
ATOM 765 N N . GLU A 1 96 ? -0.973 -5.086 -2.651 1.00 88.88 96 GLU A N 1
ATOM 766 C CA . GLU A 1 96 ? -0.462 -6.018 -1.646 1.00 88.88 96 GLU A CA 1
ATOM 767 C C . GLU A 1 96 ? -0.021 -5.262 -0.392 1.00 88.88 96 GLU A C 1
ATOM 769 O O . GLU A 1 96 ? -0.419 -5.626 0.713 1.00 88.88 96 GLU A O 1
ATOM 774 N N . TYR A 1 97 ? 0.676 -4.132 -0.547 1.00 89.06 97 TYR A N 1
ATOM 775 C CA . TYR A 1 97 ? 1.004 -3.282 0.600 1.00 89.06 97 TYR A CA 1
ATOM 776 C C . TYR A 1 97 ? -0.234 -2.660 1.234 1.00 89.06 97 TYR A C 1
ATOM 778 O O . TYR A 1 97 ? -0.328 -2.609 2.456 1.00 89.06 97 TYR A O 1
ATOM 786 N N . LEU A 1 98 ? -1.224 -2.260 0.435 1.00 91.12 98 LEU A N 1
ATOM 787 C CA . LEU A 1 98 ? -2.482 -1.741 0.956 1.00 91.12 98 LEU A CA 1
ATOM 788 C C . LEU A 1 98 ? -3.205 -2.773 1.833 1.00 91.12 98 LEU A C 1
ATOM 790 O O . LEU A 1 98 ? -3.680 -2.423 2.908 1.00 91.12 98 LEU A O 1
ATOM 794 N N . LYS A 1 99 ? -3.234 -4.052 1.432 1.00 88.94 99 LYS A N 1
ATOM 795 C CA . LYS A 1 99 ? -3.792 -5.132 2.267 1.00 88.94 99 LYS A CA 1
ATOM 796 C C . LYS A 1 99 ? -3.038 -5.296 3.586 1.00 88.94 99 LYS A C 1
ATOM 798 O O . LYS A 1 99 ? -3.674 -5.539 4.603 1.00 88.94 99 LYS A O 1
ATOM 803 N N . LEU A 1 100 ? -1.710 -5.174 3.571 1.00 87.00 100 LEU A N 1
ATOM 804 C CA . LEU A 1 100 ? -0.876 -5.299 4.773 1.00 87.00 100 LEU A CA 1
ATOM 805 C C . LEU A 1 100 ? -1.050 -4.109 5.731 1.00 87.00 100 LEU A C 1
ATOM 807 O O . LEU A 1 100 ? -1.054 -4.287 6.951 1.00 87.00 100 LEU A O 1
ATOM 811 N N . LEU A 1 101 ? -1.217 -2.907 5.173 1.00 88.06 101 LEU A N 1
ATOM 812 C CA . LEU A 1 101 ? -1.408 -1.660 5.917 1.00 88.06 101 LEU A CA 1
ATOM 813 C C . LEU A 1 101 ? -2.782 -1.575 6.594 1.00 88.06 101 LEU A C 1
ATOM 815 O O . LEU A 1 101 ? -2.906 -0.937 7.644 1.00 88.06 101 LEU A O 1
ATOM 819 N N . VAL A 1 102 ? -3.810 -2.188 6.002 1.00 88.88 102 VAL A N 1
ATOM 820 C CA . VAL A 1 102 ? -5.170 -2.168 6.545 1.00 88.88 102 VAL A CA 1
ATOM 821 C C . VAL A 1 102 ? -5.284 -3.127 7.729 1.00 88.88 102 VAL A C 1
ATOM 823 O O . VAL A 1 102 ? -5.060 -4.331 7.617 1.00 88.88 102 VAL A O 1
ATOM 826 N N . HIS A 1 103 ? -5.686 -2.595 8.880 1.00 83.62 103 HIS A N 1
ATOM 827 C CA . HIS A 1 103 ? -5.844 -3.385 10.096 1.00 83.62 103 HIS A CA 1
ATOM 828 C C . HIS A 1 103 ? -7.024 -4.374 9.970 1.00 83.62 103 HIS A C 1
ATOM 830 O O . HIS A 1 103 ? -8.129 -3.951 9.607 1.00 83.62 103 HIS A O 1
ATOM 836 N N . PRO A 1 104 ? -6.865 -5.662 10.341 1.00 81.94 104 PRO A N 1
ATOM 837 C CA . PRO A 1 104 ? -7.927 -6.669 10.214 1.00 81.94 104 PRO A CA 1
ATOM 838 C C . PRO A 1 104 ? -9.203 -6.290 10.978 1.00 81.94 104 PRO A C 1
ATOM 840 O O . PRO A 1 104 ? -10.308 -6.467 10.468 1.00 81.94 104 PRO A O 1
ATOM 843 N N . ASP A 1 105 ? -9.068 -5.685 12.160 1.00 81.81 105 ASP A N 1
ATOM 844 C CA . ASP A 1 105 ? -10.220 -5.192 12.925 1.00 81.81 105 ASP A CA 1
ATOM 845 C C . ASP A 1 105 ? -11.045 -4.151 12.164 1.00 81.81 105 ASP A C 1
ATOM 847 O O . ASP A 1 105 ? -12.269 -4.175 12.238 1.00 81.81 105 ASP A O 1
ATOM 851 N N . VAL A 1 106 ? -10.410 -3.264 11.392 1.00 83.62 106 VAL A N 1
ATOM 852 C CA . VAL A 1 106 ? -11.124 -2.242 10.610 1.00 83.62 106 VAL A CA 1
ATOM 853 C C . VAL A 1 106 ? -11.919 -2.898 9.482 1.00 83.62 106 VAL A C 1
ATOM 855 O O . VAL A 1 106 ? -13.057 -2.507 9.217 1.00 83.62 106 VAL A O 1
ATOM 858 N N . VAL A 1 107 ? -11.373 -3.956 8.877 1.00 85.50 107 VAL A N 1
ATOM 859 C CA . VAL A 1 107 ? -12.095 -4.782 7.899 1.00 85.50 107 VAL A CA 1
ATOM 860 C C . VAL A 1 107 ? -13.305 -5.460 8.548 1.00 85.50 107 VAL A C 1
ATOM 862 O O . VAL A 1 107 ? -14.394 -5.447 7.976 1.00 85.50 107 VAL A O 1
ATOM 865 N N . ALA A 1 108 ? -13.144 -6.014 9.752 1.00 82.50 108 ALA A N 1
ATOM 866 C CA . ALA A 1 108 ? -14.227 -6.671 10.482 1.00 82.50 108 ALA A CA 1
ATOM 867 C C . ALA A 1 108 ? -15.345 -5.696 10.897 1.00 82.50 108 ALA A C 1
ATOM 869 O O . ALA A 1 108 ? -16.522 -6.038 10.786 1.00 82.50 108 ALA A O 1
ATOM 870 N N . ILE A 1 109 ? -15.002 -4.467 11.306 1.00 81.31 109 ILE A N 1
ATOM 871 C CA . ILE A 1 109 ? -15.983 -3.399 11.570 1.00 81.31 109 ILE A CA 1
ATOM 872 C C . ILE A 1 109 ? -16.765 -3.078 10.296 1.00 81.31 109 ILE A C 1
ATOM 874 O O . ILE A 1 109 ? -17.992 -3.054 10.309 1.00 81.31 109 ILE A O 1
ATOM 878 N N . ALA A 1 110 ? -16.063 -2.858 9.182 1.00 82.69 110 ALA A N 1
ATOM 879 C CA . ALA A 1 110 ? -16.691 -2.476 7.922 1.00 82.69 110 ALA A CA 1
ATOM 880 C C . ALA A 1 110 ? -17.578 -3.576 7.319 1.00 82.69 110 ALA A C 1
ATOM 882 O O . ALA A 1 110 ? -18.457 -3.277 6.513 1.00 82.69 110 ALA A O 1
ATOM 883 N N . ASN A 1 111 ? -17.341 -4.835 7.689 1.00 84.19 111 ASN A N 1
ATOM 884 C CA . ASN A 1 111 ? -18.150 -5.979 7.278 1.00 84.19 111 ASN A CA 1
ATOM 885 C C . ASN A 1 111 ? -19.251 -6.329 8.296 1.00 84.19 111 ASN A C 1
ATOM 887 O O . ASN A 1 111 ? -20.002 -7.274 8.070 1.00 84.19 111 ASN A O 1
ATOM 891 N N . GLY A 1 112 ? -19.352 -5.597 9.412 1.00 81.75 112 GLY A N 1
ATOM 892 C CA . GLY A 1 112 ? -20.355 -5.828 10.455 1.00 81.75 112 GLY A CA 1
ATOM 893 C C . GLY A 1 112 ? -20.150 -7.111 11.269 1.00 81.75 112 GLY A C 1
ATOM 894 O O . GLY A 1 112 ? -21.042 -7.504 12.015 1.00 81.75 112 GLY A O 1
ATOM 895 N N . THR A 1 113 ? -18.996 -7.774 11.144 1.00 78.31 113 THR A N 1
ATOM 896 C CA . THR A 1 113 ? -18.686 -9.040 11.831 1.00 78.31 113 THR A CA 1
ATOM 897 C C . THR A 1 113 ? -18.105 -8.857 13.233 1.00 78.31 113 THR A C 1
ATOM 899 O O . THR A 1 113 ? -18.061 -9.820 13.995 1.00 78.31 113 THR A O 1
ATOM 902 N N . MET A 1 114 ? -17.691 -7.642 13.611 1.00 66.00 114 MET A N 1
ATOM 903 C CA . MET A 1 114 ? -17.301 -7.311 14.986 1.00 66.00 114 MET A CA 1
ATOM 904 C C . MET A 1 114 ? -18.085 -6.122 15.534 1.00 66.00 114 MET A C 1
ATOM 906 O O . MET A 1 114 ? -18.253 -5.102 14.868 1.00 66.00 114 MET A O 1
ATOM 910 N N . ALA A 1 115 ? -18.495 -6.232 16.800 1.00 59.62 115 ALA A N 1
ATOM 911 C CA . ALA A 1 115 ? -19.002 -5.102 17.558 1.00 59.62 115 ALA A CA 1
ATOM 912 C C . ALA A 1 115 ? -17.858 -4.103 17.838 1.00 59.62 115 ALA A C 1
ATOM 914 O O . ALA A 1 115 ? -16.775 -4.481 18.293 1.00 59.62 115 ALA A O 1
ATOM 915 N N . VAL A 1 116 ? -18.139 -2.814 17.626 1.00 58.47 116 VAL A N 1
ATOM 916 C CA . VAL A 1 116 ? -17.244 -1.657 17.839 1.00 58.47 116 VAL A CA 1
ATOM 917 C C . VAL A 1 116 ? -16.474 -1.632 19.185 1.00 58.47 116 VAL A C 1
ATOM 919 O O . VAL A 1 116 ? -15.356 -1.113 19.184 1.00 58.47 116 VAL A O 1
ATOM 922 N N . PRO A 1 117 ? -16.944 -2.202 20.323 1.00 53.31 117 PRO A N 1
ATOM 923 C CA . PRO A 1 117 ? -16.252 -2.050 21.607 1.00 53.31 117 PRO A CA 1
ATOM 924 C C . PRO A 1 117 ? -14.822 -2.605 21.656 1.00 53.31 117 PRO A C 1
ATOM 926 O O . PRO A 1 117 ? -14.008 -2.072 22.401 1.00 53.31 117 PRO A O 1
ATOM 929 N N . ARG A 1 118 ? -14.477 -3.624 20.851 1.00 50.12 118 ARG A N 1
ATOM 930 C CA . ARG A 1 118 ? -13.102 -4.167 20.798 1.00 50.12 118 ARG A CA 1
ATOM 931 C C . ARG A 1 118 ? -12.180 -3.372 19.868 1.00 50.12 118 ARG A C 1
ATOM 933 O O . ARG A 1 118 ? -10.986 -3.289 20.115 1.00 50.12 118 ARG A O 1
ATOM 940 N N . ALA A 1 119 ? -12.742 -2.721 18.850 1.00 51.66 119 ALA A N 1
ATOM 941 C CA . ALA A 1 119 ? -12.015 -1.833 17.941 1.00 51.66 119 ALA A CA 1
ATOM 942 C C . ALA A 1 119 ? -11.645 -0.472 18.558 1.00 51.66 119 ALA A C 1
ATOM 944 O O . ALA A 1 119 ? -10.823 0.270 18.005 1.00 51.66 119 ALA A O 1
ATOM 945 N N . ASN A 1 120 ? -12.268 -0.150 19.692 1.00 56.12 120 ASN A N 1
ATOM 946 C CA . ASN A 1 120 ? -11.953 1.011 20.509 1.00 56.12 120 ASN A CA 1
ATOM 947 C C . ASN A 1 120 ? -10.918 0.720 21.593 1.00 56.12 120 ASN A C 1
ATOM 949 O O . ASN A 1 120 ? -10.570 1.661 22.293 1.00 56.12 120 ASN A O 1
ATOM 953 N N . ASP A 1 121 ? -10.417 -0.515 21.744 1.00 65.06 121 ASP A N 1
ATOM 954 C CA . ASP A 1 121 ? -9.240 -0.743 22.582 1.00 65.06 121 ASP A CA 1
ATOM 955 C C . ASP A 1 121 ? -8.017 -0.188 21.832 1.00 65.06 121 ASP A C 1
ATOM 957 O O . ASP A 1 121 ? -7.551 -0.798 20.858 1.00 65.06 121 ASP A O 1
ATOM 961 N N . PRO A 1 122 ? -7.503 0.995 22.223 1.00 65.00 122 PRO A N 1
ATOM 962 C CA . PRO A 1 122 ? -6.401 1.616 21.510 1.00 65.00 122 PRO A CA 1
ATOM 963 C C . PRO A 1 122 ? -5.158 0.729 21.573 1.00 65.00 122 PRO A C 1
ATOM 965 O O . PRO A 1 122 ? -4.343 0.773 20.657 1.00 65.00 122 PRO A O 1
ATOM 968 N N . LYS A 1 123 ? -5.017 -0.113 22.604 1.00 69.62 123 LYS A N 1
ATOM 969 C CA . LYS A 1 123 ? -3.809 -0.898 22.848 1.00 69.62 123 LYS A CA 1
ATOM 970 C C . LYS A 1 123 ? -3.616 -1.989 21.795 1.00 69.62 123 LYS A C 1
ATOM 972 O O . LYS A 1 123 ? -2.561 -2.042 21.173 1.00 69.62 123 LYS A O 1
ATOM 977 N N . ALA A 1 124 ? -4.656 -2.771 21.502 1.00 66.75 124 ALA A N 1
ATOM 978 C CA . ALA A 1 124 ? -4.587 -3.842 20.503 1.00 66.75 124 ALA A CA 1
ATOM 979 C C . ALA A 1 124 ? -4.289 -3.314 19.084 1.00 66.75 124 ALA A C 1
ATOM 981 O O . ALA A 1 124 ? -3.464 -3.881 18.364 1.00 66.75 124 ALA A O 1
ATOM 982 N N . ARG A 1 125 ? -4.900 -2.183 18.703 1.00 64.75 125 ARG A N 1
ATOM 983 C CA . ARG A 1 125 ? -4.635 -1.515 17.414 1.00 64.75 125 ARG A CA 1
ATOM 984 C C . ARG A 1 125 ? -3.239 -0.914 17.341 1.00 64.75 125 ARG A C 1
ATOM 986 O O . ARG A 1 125 ? -2.593 -0.970 16.292 1.00 64.75 125 ARG A O 1
ATOM 993 N N . THR A 1 126 ? -2.781 -0.347 18.453 1.00 67.81 126 THR A N 1
ATOM 994 C CA . THR A 1 126 ? -1.425 0.189 18.568 1.00 67.81 126 THR A CA 1
A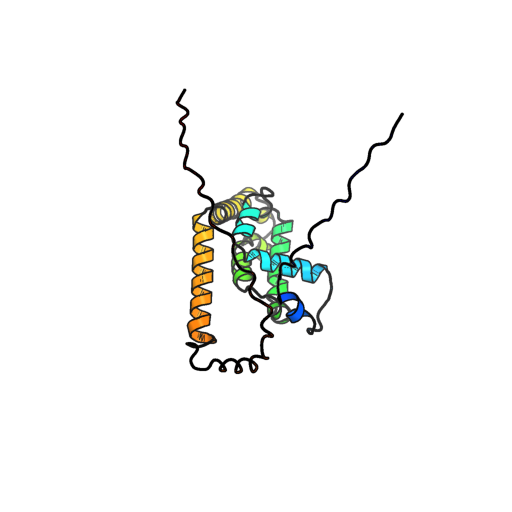TOM 995 C C . THR A 1 126 ? -0.412 -0.933 18.378 1.00 67.81 126 THR A C 1
ATOM 997 O O . THR A 1 126 ? 0.548 -0.739 17.640 1.00 67.81 126 THR A O 1
ATOM 1000 N N . ASP A 1 127 ? -0.645 -2.125 18.926 1.00 75.12 127 ASP A N 1
ATOM 1001 C CA . ASP A 1 127 ? 0.306 -3.237 18.845 1.00 75.12 127 ASP A CA 1
ATOM 1002 C C . ASP A 1 127 ? 0.519 -3.746 17.410 1.00 75.12 127 ASP A C 1
ATOM 1004 O O . ASP A 1 127 ? 1.665 -3.932 16.994 1.00 75.12 127 ASP A O 1
ATOM 1008 N N . TYR A 1 128 ? -0.546 -3.947 16.624 1.00 73.62 128 TYR A N 1
ATOM 1009 C CA . TYR A 1 128 ? -0.412 -4.379 15.222 1.00 73.62 128 TYR A CA 1
ATOM 1010 C C . TYR A 1 128 ? 0.261 -3.306 14.367 1.00 73.62 128 TYR A C 1
ATOM 1012 O O . TYR A 1 128 ? 1.261 -3.573 13.697 1.00 73.62 128 TYR A O 1
ATOM 1020 N N . ALA A 1 129 ? -0.263 -2.079 14.420 1.00 71.88 129 ALA A N 1
ATOM 1021 C CA . ALA A 1 129 ? 0.257 -0.979 13.624 1.00 71.88 129 ALA A CA 1
ATOM 1022 C C . ALA A 1 129 ? 1.714 -0.672 13.988 1.00 71.88 129 ALA A C 1
ATOM 1024 O O . ALA A 1 129 ? 2.510 -0.401 13.100 1.00 71.88 129 ALA A O 1
ATOM 1025 N N . THR A 1 130 ? 2.090 -0.775 15.265 1.00 75.69 130 THR A N 1
ATOM 1026 C CA . THR A 1 130 ? 3.477 -0.582 15.712 1.00 75.69 130 THR A CA 1
ATOM 1027 C C . THR A 1 130 ? 4.382 -1.701 15.213 1.00 75.69 130 THR A C 1
ATOM 1029 O O . THR A 1 130 ? 5.453 -1.417 14.689 1.00 75.69 130 THR A O 1
ATOM 1032 N N . LYS A 1 131 ? 3.960 -2.970 15.298 1.00 80.75 131 LYS A N 1
ATOM 1033 C CA . LYS A 1 131 ? 4.743 -4.098 14.764 1.00 80.75 131 LYS A CA 1
ATOM 1034 C C . LYS A 1 131 ? 4.992 -3.957 13.266 1.00 80.75 131 LYS A C 1
ATOM 1036 O O . LYS A 1 131 ? 6.129 -4.104 12.826 1.00 80.75 131 LYS A O 1
ATOM 1041 N N . PHE A 1 132 ? 3.954 -3.636 12.497 1.00 78.69 132 PHE A N 1
ATOM 1042 C CA . PHE A 1 132 ? 4.097 -3.455 11.058 1.00 78.69 132 PHE A CA 1
ATOM 1043 C C . PHE A 1 132 ? 4.900 -2.195 10.719 1.00 78.69 132 PHE A C 1
ATOM 1045 O O . PHE A 1 132 ? 5.826 -2.272 9.920 1.00 78.69 132 PHE A O 1
ATOM 1052 N N . SER A 1 133 ? 4.634 -1.069 11.389 1.00 78.75 133 SER A N 1
ATOM 1053 C CA . SER A 1 133 ? 5.399 0.177 11.245 1.00 78.75 133 SER A CA 1
ATOM 1054 C C . SER A 1 133 ? 6.891 -0.031 11.526 1.00 78.75 133 SER A C 1
ATOM 1056 O O . SER A 1 133 ? 7.736 0.477 10.797 1.00 78.75 133 SER A O 1
ATOM 1058 N N . ASN A 1 134 ? 7.229 -0.824 12.545 1.00 82.06 134 ASN A N 1
ATOM 1059 C CA . ASN A 1 134 ? 8.611 -1.181 12.860 1.00 82.06 134 ASN A CA 1
ATOM 1060 C C . ASN A 1 134 ? 9.227 -2.106 11.804 1.00 82.06 134 ASN A C 1
ATOM 1062 O O . ASN A 1 134 ? 10.417 -2.008 11.525 1.00 82.06 134 ASN A O 1
ATOM 1066 N N . SER A 1 135 ? 8.428 -2.990 11.204 1.00 82.75 135 SER A N 1
ATOM 1067 C CA . SER A 1 135 ? 8.891 -3.843 10.110 1.00 82.75 135 SER A CA 1
ATOM 1068 C C . SER A 1 135 ? 9.193 -3.025 8.856 1.00 82.75 135 SER A C 1
ATOM 1070 O O . SER A 1 135 ? 10.239 -3.225 8.253 1.00 82.75 135 SER A O 1
ATOM 1072 N N . ILE A 1 136 ? 8.310 -2.098 8.469 1.00 84.56 136 ILE A N 1
ATOM 1073 C CA . ILE A 1 136 ? 8.479 -1.302 7.242 1.00 84.56 136 ILE A CA 1
ATOM 1074 C C . ILE A 1 136 ? 9.519 -0.185 7.383 1.00 84.56 136 ILE A C 1
ATOM 1076 O O . ILE A 1 136 ? 10.059 0.281 6.380 1.00 84.56 136 ILE A O 1
ATOM 1080 N N . SER A 1 137 ? 9.807 0.256 8.611 1.00 81.38 137 SER A N 1
ATOM 1081 C CA . SER A 1 137 ? 10.836 1.265 8.878 1.00 81.38 137 SER A CA 1
ATOM 1082 C C . SER A 1 137 ? 12.256 0.695 8.839 1.00 81.38 137 SER A C 1
ATOM 1084 O O . SER A 1 137 ? 13.218 1.455 8.684 1.00 81.38 137 SER A O 1
ATOM 1086 N N . ALA A 1 138 ? 12.389 -0.627 8.959 1.00 83.12 138 ALA A N 1
ATOM 1087 C CA . ALA A 1 138 ? 13.666 -1.316 8.982 1.00 83.12 138 ALA A CA 1
ATOM 1088 C C . ALA A 1 138 ? 14.311 -1.368 7.582 1.00 83.12 138 ALA A C 1
ATOM 1090 O O . ALA 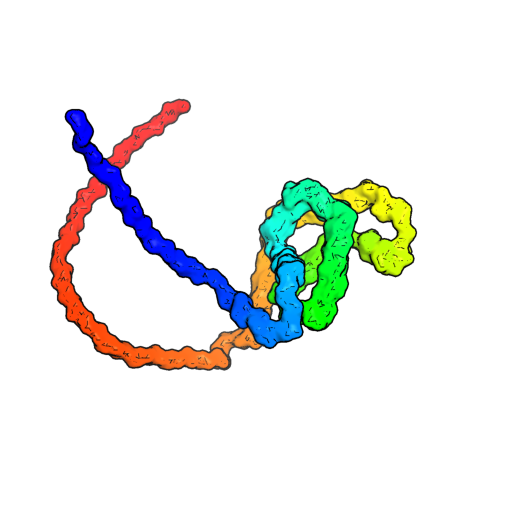A 1 138 ? 13.656 -1.683 6.590 1.00 83.12 138 ALA A O 1
ATOM 1091 N N . GLU A 1 139 ? 15.626 -1.121 7.511 1.00 76.31 139 GLU A N 1
ATOM 1092 C CA . GLU A 1 139 ? 16.433 -1.247 6.278 1.00 76.31 139 GLU A CA 1
ATOM 1093 C C . GLU A 1 139 ? 16.199 -2.575 5.523 1.00 76.31 139 GLU A C 1
ATOM 1095 O O . GLU A 1 139 ? 15.964 -2.519 4.314 1.00 76.31 139 GLU A O 1
ATOM 1100 N N . PRO A 1 140 ? 16.144 -3.753 6.187 1.00 85.38 140 PRO A N 1
ATOM 1101 C CA . PRO A 1 140 ? 15.944 -5.025 5.491 1.00 85.38 140 PRO A CA 1
ATOM 1102 C C . PRO A 1 140 ? 14.626 -5.115 4.716 1.00 85.38 140 PRO A C 1
ATOM 1104 O O . PRO A 1 140 ? 14.564 -5.801 3.699 1.00 85.38 140 PRO A O 1
ATOM 1107 N N . PHE A 1 141 ? 13.575 -4.419 5.161 1.00 83.25 141 PHE A N 1
ATOM 1108 C CA . PHE A 1 141 ? 12.294 -4.419 4.457 1.00 83.25 141 PHE A CA 1
ATOM 1109 C C . PHE A 1 141 ? 12.398 -3.700 3.113 1.00 83.25 141 PHE A C 1
ATOM 1111 O O . PHE A 1 141 ? 11.894 -4.196 2.109 1.00 83.25 141 PHE A O 1
ATOM 1118 N N . ARG A 1 142 ? 13.102 -2.563 3.062 1.00 82.62 142 ARG A N 1
ATOM 1119 C CA . ARG A 1 142 ? 13.354 -1.840 1.807 1.00 82.62 142 ARG A CA 1
ATOM 1120 C C . ARG A 1 142 ? 14.082 -2.738 0.806 1.00 82.62 142 ARG A C 1
ATOM 1122 O O . ARG A 1 142 ? 13.675 -2.826 -0.351 1.00 82.62 142 ARG A O 1
ATOM 1129 N N . ASP A 1 143 ? 15.130 -3.415 1.260 1.00 86.06 143 ASP A N 1
ATOM 1130 C CA . ASP A 1 143 ? 15.950 -4.270 0.401 1.00 86.06 143 ASP A CA 1
ATOM 1131 C C . ASP A 1 143 ? 15.168 -5.507 -0.072 1.00 86.06 143 ASP A C 1
ATOM 1133 O O . ASP A 1 143 ? 15.253 -5.887 -1.242 1.00 86.06 143 ASP A O 1
ATOM 1137 N N . GLN A 1 144 ? 14.324 -6.081 0.794 1.00 86.69 144 GLN A N 1
ATOM 1138 C CA . GLN A 1 144 ? 13.392 -7.145 0.420 1.00 86.69 144 GLN A CA 1
ATOM 1139 C C . GLN A 1 144 ? 12.409 -6.677 -0.662 1.00 86.69 144 GLN A C 1
ATOM 1141 O O . GLN A 1 144 ? 12.259 -7.351 -1.680 1.00 86.69 144 GLN A O 1
ATOM 1146 N N . VAL A 1 145 ? 11.775 -5.514 -0.481 1.00 84.19 145 VAL A N 1
ATOM 1147 C CA . VAL A 1 145 ? 10.827 -4.952 -1.456 1.00 84.19 145 VAL A CA 1
ATOM 1148 C C . VAL A 1 145 ? 11.503 -4.733 -2.810 1.00 84.19 145 VAL A C 1
ATOM 1150 O O . VAL A 1 145 ? 10.946 -5.102 -3.844 1.00 84.19 145 VAL A O 1
ATOM 1153 N N . HIS A 1 146 ? 12.722 -4.190 -2.827 1.00 85.62 146 HIS A N 1
ATOM 1154 C CA . HIS A 1 146 ? 13.478 -4.027 -4.068 1.00 85.62 146 HIS A CA 1
ATOM 1155 C C . HIS A 1 146 ? 13.827 -5.364 -4.727 1.00 85.62 146 HIS A C 1
ATOM 1157 O O . HIS A 1 146 ? 13.700 -5.492 -5.945 1.00 85.62 146 HIS A O 1
ATOM 1163 N N . SER A 1 147 ? 14.216 -6.369 -3.941 1.00 87.25 147 SER A N 1
ATOM 1164 C CA . SER A 1 147 ? 14.479 -7.722 -4.438 1.00 87.25 147 SER A CA 1
ATOM 1165 C C . SER A 1 147 ? 13.237 -8.342 -5.091 1.00 87.25 147 SER A C 1
ATOM 1167 O O . SER A 1 147 ? 13.309 -8.848 -6.212 1.00 87.25 147 SER A O 1
ATOM 1169 N N . GLU A 1 148 ? 12.072 -8.234 -4.448 1.00 86.88 148 GLU A N 1
ATOM 1170 C CA . GLU A 1 148 ? 10.798 -8.732 -4.981 1.00 86.88 148 GLU A CA 1
ATOM 1171 C C . GLU A 1 148 ? 10.385 -7.997 -6.265 1.00 86.88 148 GLU A C 1
ATOM 1173 O O . GLU A 1 148 ? 9.994 -8.630 -7.251 1.00 86.88 148 GLU A O 1
ATOM 1178 N N . GLN A 1 149 ? 10.531 -6.668 -6.295 1.00 86.62 149 GLN A N 1
ATOM 1179 C CA . GLN A 1 149 ? 10.284 -5.854 -7.489 1.00 86.62 149 GLN A CA 1
ATOM 1180 C C . GLN A 1 149 ? 11.190 -6.266 -8.652 1.00 86.62 149 GLN A C 1
ATOM 1182 O O . GLN A 1 149 ? 10.716 -6.452 -9.777 1.00 86.62 149 GLN A O 1
ATOM 1187 N N . PHE A 1 150 ? 12.482 -6.455 -8.382 1.00 88.12 150 PHE A N 1
ATOM 1188 C CA . PHE A 1 150 ? 13.452 -6.890 -9.379 1.00 88.12 150 PHE A CA 1
ATOM 1189 C C . PHE A 1 150 ? 13.150 -8.303 -9.889 1.00 88.12 150 PHE A C 1
ATOM 1191 O O . PHE A 1 150 ? 13.185 -8.541 -11.097 1.00 88.12 150 PHE A O 1
ATOM 1198 N N . ALA A 1 151 ? 12.789 -9.233 -9.002 1.00 86.38 151 ALA A N 1
ATOM 1199 C CA . ALA A 1 151 ? 12.410 -10.592 -9.375 1.00 86.38 151 ALA A CA 1
ATOM 1200 C C . ALA A 1 151 ? 11.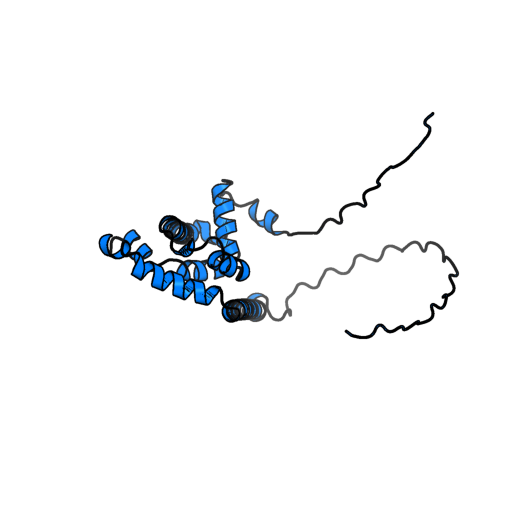160 -10.611 -10.269 1.00 86.38 151 ALA A C 1
ATOM 1202 O O . ALA A 1 151 ? 11.147 -11.282 -11.304 1.00 86.38 151 ALA A O 1
ATOM 1203 N N . ALA A 1 152 ? 10.136 -9.828 -9.920 1.00 82.12 152 ALA A N 1
ATOM 1204 C CA . ALA A 1 152 ? 8.925 -9.694 -10.722 1.00 82.12 152 ALA A CA 1
ATOM 1205 C C . ALA A 1 152 ? 9.215 -9.084 -12.104 1.00 82.12 152 ALA A C 1
ATOM 1207 O O . ALA A 1 152 ? 8.692 -9.561 -13.114 1.00 82.12 152 ALA A O 1
ATOM 1208 N N . TRP A 1 153 ? 10.070 -8.057 -12.167 1.00 84.69 153 TRP A N 1
ATOM 1209 C CA . TRP A 1 153 ? 10.517 -7.470 -13.430 1.00 84.69 153 TRP A CA 1
ATOM 1210 C C . TRP A 1 153 ? 11.271 -8.490 -14.285 1.00 84.69 153 TRP A C 1
ATOM 1212 O O . TRP A 1 153 ? 10.898 -8.712 -15.437 1.00 84.69 153 TRP A O 1
ATOM 1222 N N . LYS A 1 154 ? 12.260 -9.182 -13.706 1.00 87.50 154 LYS A N 1
ATOM 1223 C CA . LYS A 1 154 ? 13.042 -10.224 -14.382 1.00 87.50 154 LYS A CA 1
ATOM 1224 C C . LYS A 1 154 ? 12.137 -11.313 -14.956 1.00 87.50 154 LYS A C 1
ATOM 1226 O O . LYS A 1 154 ? 12.295 -11.690 -16.116 1.00 87.50 154 LYS A O 1
ATOM 1231 N N . TRP A 1 155 ? 11.156 -11.785 -14.184 1.00 87.06 155 TRP A N 1
ATOM 1232 C CA . TRP A 1 155 ? 10.181 -12.768 -14.659 1.00 87.06 155 TRP A CA 1
ATOM 1233 C C . TRP A 1 155 ? 9.389 -12.249 -15.865 1.00 87.06 155 TRP A C 1
ATOM 1235 O O . TRP A 1 155 ? 9.294 -12.942 -16.872 1.00 87.06 155 TRP A O 1
ATOM 1245 N N . ARG A 1 156 ? 8.883 -11.006 -15.828 1.00 81.50 156 ARG A N 1
ATOM 1246 C CA . ARG A 1 156 ? 8.143 -10.422 -16.965 1.00 81.50 156 ARG A CA 1
ATOM 1247 C C . ARG A 1 156 ? 9.005 -10.272 -18.212 1.00 81.50 156 ARG A C 1
ATOM 1249 O O . ARG A 1 156 ? 8.542 -10.597 -19.299 1.00 81.50 156 ARG A O 1
ATOM 1256 N N . VAL A 1 157 ? 10.245 -9.809 -18.062 1.00 83.00 157 VAL A N 1
ATOM 1257 C CA . VAL A 1 157 ? 11.203 -9.724 -19.176 1.00 83.00 157 VAL A CA 1
ATOM 1258 C C . VAL A 1 157 ? 11.385 -11.093 -19.820 1.00 83.00 157 VAL A C 1
ATOM 1260 O O . VAL A 1 157 ? 11.279 -11.215 -21.032 1.00 83.00 157 VAL A O 1
ATOM 1263 N N . THR A 1 158 ? 11.560 -12.135 -19.010 1.00 84.00 158 THR A N 1
ATOM 1264 C CA . THR A 1 158 ? 11.834 -13.486 -19.518 1.00 84.00 158 THR A CA 1
ATOM 1265 C C . THR A 1 158 ? 10.596 -14.160 -20.130 1.00 84.00 158 THR A C 1
ATOM 1267 O O . THR A 1 158 ? 10.718 -14.860 -21.132 1.00 84.00 158 THR A O 1
ATOM 1270 N N . ASN A 1 159 ? 9.410 -13.962 -19.543 1.00 81.56 159 ASN A N 1
ATOM 1271 C CA . ASN A 1 159 ? 8.207 -14.743 -19.857 1.00 81.56 159 ASN A CA 1
ATOM 1272 C C . ASN A 1 159 ? 7.169 -14.006 -20.713 1.00 81.56 159 ASN A C 1
ATOM 1274 O O . ASN A 1 159 ? 6.370 -14.664 -21.371 1.00 81.56 159 ASN A O 1
ATOM 1278 N N . VAL A 1 160 ? 7.129 -12.672 -20.669 1.00 81.19 160 VAL A N 1
ATOM 1279 C CA . VAL A 1 160 ? 6.100 -11.867 -21.354 1.00 81.19 160 VAL A CA 1
ATOM 1280 C C . VAL A 1 160 ? 6.671 -11.186 -22.589 1.00 81.19 160 VAL A C 1
ATOM 1282 O O . VAL A 1 160 ? 6.063 -11.242 -23.650 1.00 81.19 160 VAL A O 1
ATOM 1285 N N . TYR A 1 161 ? 7.843 -10.561 -22.460 1.00 77.69 161 TYR A N 1
ATOM 1286 C CA . TYR A 1 161 ? 8.478 -9.834 -23.565 1.00 77.69 161 TYR A CA 1
ATOM 1287 C C . TYR A 1 161 ? 9.402 -10.719 -24.424 1.00 77.69 161 TYR A C 1
ATOM 1289 O O . TYR A 1 161 ? 9.911 -10.269 -25.447 1.00 77.69 161 TYR A O 1
ATOM 1297 N N . GLY A 1 162 ? 9.583 -11.987 -24.034 1.00 66.62 162 GLY A N 1
ATOM 1298 C CA . GLY A 1 162 ? 10.439 -12.957 -24.718 1.00 66.62 162 GLY A CA 1
ATOM 1299 C C . GLY A 1 162 ? 11.938 -12.668 -24.559 1.00 66.62 162 GLY A C 1
ATOM 1300 O O . GLY A 1 162 ? 12.350 -11.634 -24.042 1.00 66.62 162 GLY A O 1
ATOM 1301 N N . LYS A 1 163 ? 12.793 -13.582 -25.040 1.00 65.19 163 LYS A N 1
ATOM 1302 C CA . LYS A 1 163 ? 14.268 -13.440 -25.016 1.00 65.19 163 LYS A CA 1
ATOM 1303 C C . LYS A 1 163 ? 14.820 -12.347 -25.953 1.00 65.19 163 LYS A C 1
ATOM 1305 O O . LYS A 1 163 ? 16.026 -12.280 -26.161 1.00 65.19 163 LYS A O 1
ATOM 1310 N N . GLY A 1 164 ? 13.964 -11.498 -26.520 1.00 59.25 164 GLY A N 1
ATOM 1311 C CA . GLY A 1 164 ? 14.352 -10.514 -27.530 1.00 59.25 164 GLY A CA 1
ATOM 1312 C C . GLY A 1 164 ? 14.555 -11.089 -28.937 1.00 59.25 164 GLY A C 1
ATOM 1313 O O . GLY A 1 164 ? 15.024 -10.355 -29.797 1.00 59.25 164 GLY A O 1
ATOM 1314 N N . GLU A 1 165 ? 14.196 -12.355 -29.195 1.00 59.69 165 GLU A N 1
ATOM 1315 C CA . GLU A 1 165 ? 14.327 -12.967 -30.533 1.00 59.69 165 GLU A CA 1
ATOM 1316 C C . GLU A 1 165 ? 13.310 -12.417 -31.551 1.00 59.69 165 GLU A C 1
ATOM 1318 O O . GLU A 1 165 ? 13.640 -12.322 -32.728 1.00 59.69 165 GLU A O 1
ATOM 1323 N N . ASP A 1 166 ? 12.140 -11.950 -31.097 1.00 63.16 166 ASP A N 1
ATOM 1324 C CA . ASP A 1 166 ? 11.083 -11.382 -31.955 1.00 63.16 166 ASP A CA 1
ATOM 1325 C C . ASP A 1 166 ? 10.922 -9.856 -31.809 1.00 63.16 166 ASP A C 1
ATOM 1327 O O . ASP A 1 166 ? 9.894 -9.294 -32.200 1.00 63.16 166 ASP A O 1
ATOM 1331 N N . MET A 1 167 ? 11.903 -9.141 -31.237 1.00 61.00 167 MET A N 1
ATOM 1332 C CA . MET A 1 167 ? 11.809 -7.679 -31.250 1.00 61.00 167 MET A CA 1
ATOM 1333 C C . MET A 1 167 ? 11.909 -7.174 -32.696 1.00 61.00 167 MET A C 1
ATOM 1335 O O . MET A 1 167 ? 12.848 -7.549 -33.405 1.00 61.00 167 MET A O 1
ATOM 1339 N N . PRO A 1 168 ? 10.973 -6.318 -33.154 1.00 64.94 168 PRO A N 1
ATOM 1340 C CA . PRO A 1 168 ? 11.063 -5.724 -34.475 1.00 64.94 168 PRO A CA 1
ATOM 1341 C C . PRO A 1 168 ? 12.409 -5.013 -34.582 1.00 64.94 168 PRO A C 1
ATOM 1343 O O . PRO A 1 168 ? 12.736 -4.150 -33.763 1.00 64.94 168 PRO A O 1
ATOM 1346 N N . LYS A 1 169 ? 13.209 -5.431 -35.569 1.00 73.81 169 LYS A N 1
ATOM 1347 C CA . LYS A 1 169 ? 14.518 -4.843 -35.845 1.00 73.81 169 LYS A CA 1
ATOM 1348 C C . LYS A 1 169 ? 14.337 -3.322 -35.914 1.00 73.81 169 LYS A C 1
ATOM 1350 O O . LYS A 1 169 ? 13.417 -2.883 -36.613 1.00 73.81 169 LYS A O 1
ATOM 1355 N N . PRO A 1 170 ? 15.150 -2.527 -35.194 1.00 77.81 170 PRO A N 1
ATOM 1356 C CA . PRO A 1 170 ? 15.040 -1.079 -35.267 1.00 77.81 170 PRO A CA 1
ATOM 1357 C C . PRO A 1 170 ? 15.083 -0.659 -36.741 1.00 77.81 170 PRO A C 1
ATOM 1359 O O . PRO A 1 170 ? 15.829 -1.274 -37.519 1.00 77.81 170 PRO A O 1
ATOM 1362 N N . PRO A 1 171 ? 14.265 0.328 -37.149 1.00 80.94 171 PRO A N 1
ATOM 1363 C CA . PRO A 1 171 ? 14.337 0.845 -38.503 1.00 80.94 171 PRO A CA 1
ATOM 1364 C C . PRO A 1 171 ? 15.791 1.241 -38.790 1.00 80.94 171 PRO A C 1
ATOM 1366 O O . PRO A 1 171 ? 16.483 1.705 -37.876 1.00 80.94 171 PRO A O 1
ATOM 1369 N N . PRO A 1 172 ? 16.283 1.005 -40.019 1.00 83.44 172 PRO A N 1
ATOM 1370 C CA . PRO A 1 172 ? 17.633 1.405 -40.376 1.00 83.44 172 PRO A CA 1
ATOM 1371 C C . PRO A 1 172 ? 17.818 2.891 -40.040 1.00 83.44 172 PRO A C 1
ATOM 1373 O O . PRO A 1 172 ? 16.861 3.661 -40.195 1.00 83.44 172 PRO A O 1
ATOM 1376 N N . PRO A 1 173 ? 19.006 3.294 -39.555 1.00 82.19 173 PRO A N 1
ATOM 1377 C CA . PRO A 1 173 ? 19.282 4.705 -39.345 1.00 82.19 173 PRO A CA 1
ATOM 1378 C C . PRO A 1 173 ? 18.973 5.459 -40.648 1.00 82.19 173 PRO A C 1
ATOM 1380 O O . PRO A 1 173 ? 19.235 4.920 -41.733 1.00 82.19 173 PRO A O 1
ATOM 1383 N N . PRO A 1 174 ? 18.369 6.658 -40.572 1.00 81.31 174 PRO A N 1
ATOM 1384 C CA . PRO A 1 174 ? 18.208 7.487 -41.757 1.00 81.31 174 PRO A CA 1
ATOM 1385 C C . PRO A 1 174 ? 19.583 7.663 -42.421 1.00 81.31 174 PRO A C 1
ATOM 1387 O O . PRO A 1 174 ? 20.585 7.715 -41.702 1.00 81.31 174 PRO A O 1
ATOM 1390 N N . PRO A 1 175 ? 19.655 7.699 -43.765 1.00 82.19 175 PRO A N 1
ATOM 1391 C CA . PRO A 1 175 ? 20.917 7.923 -44.456 1.00 82.19 175 PRO A CA 1
ATOM 1392 C C . PRO A 1 175 ? 21.556 9.187 -43.887 1.00 82.19 175 PRO A C 1
ATOM 1394 O O . PRO A 1 175 ? 20.897 10.224 -43.817 1.00 82.19 175 PRO A O 1
AT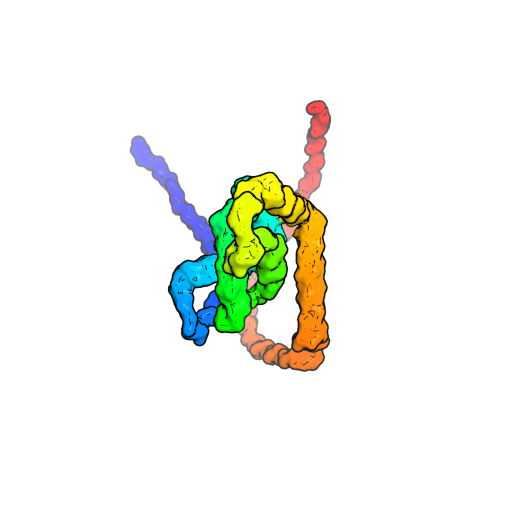OM 1397 N N . GLU A 1 176 ? 22.796 9.056 -43.420 1.00 70.19 176 GLU A N 1
ATOM 1398 C CA . GLU A 1 176 ? 23.587 10.155 -42.879 1.00 70.19 176 GLU A CA 1
ATOM 1399 C C . GLU A 1 176 ? 23.583 11.288 -43.912 1.00 70.19 176 GLU A C 1
ATOM 1401 O O . GLU A 1 176 ? 24.142 11.155 -45.004 1.00 70.19 176 GLU A O 1
ATOM 1406 N N . GLU A 1 177 ? 22.878 12.381 -43.609 1.00 70.31 177 GLU A N 1
ATOM 1407 C CA . GLU A 1 177 ? 23.010 13.605 -44.389 1.00 70.31 177 GLU A CA 1
ATOM 1408 C C . GLU A 1 177 ? 24.485 14.025 -44.336 1.00 70.31 177 GLU A C 1
ATOM 1410 O O . GLU A 1 177 ? 25.110 13.902 -43.278 1.00 70.31 177 GLU A O 1
ATOM 1415 N N . PRO A 1 178 ? 25.074 14.485 -45.455 1.00 62.62 178 PRO A N 1
ATOM 1416 C CA . PRO A 1 178 ? 26.475 14.865 -45.491 1.00 62.62 178 PRO A CA 1
ATOM 1417 C C . PRO A 1 178 ? 26.718 15.984 -44.479 1.00 62.62 178 PRO A C 1
ATOM 1419 O O . PRO A 1 178 ? 26.333 17.136 -44.685 1.00 62.62 178 PRO A O 1
ATOM 1422 N N . THR A 1 179 ? 27.351 15.616 -43.367 1.00 52.12 179 THR A N 1
ATOM 1423 C CA . THR A 1 179 ? 27.870 16.540 -42.368 1.00 52.12 179 THR A CA 1
ATOM 1424 C C . THR A 1 179 ? 28.818 17.488 -43.089 1.00 52.12 179 THR A C 1
ATOM 1426 O O . THR A 1 179 ? 29.891 17.089 -43.532 1.00 52.12 179 THR A O 1
ATOM 1429 N N . ASN A 1 180 ? 28.389 18.738 -43.261 1.00 57.91 180 ASN A N 1
ATOM 1430 C CA . ASN A 1 180 ? 29.238 19.808 -43.759 1.00 57.91 180 ASN A CA 1
ATOM 1431 C C . ASN A 1 180 ? 30.414 19.949 -42.783 1.00 57.91 180 ASN A C 1
ATOM 1433 O O . ASN A 1 180 ? 30.233 20.408 -41.653 1.00 57.91 180 ASN A O 1
ATOM 1437 N N . GLU A 1 181 ? 31.598 19.516 -43.209 1.00 53.25 181 GLU A N 1
ATOM 1438 C CA . GLU A 1 181 ? 32.852 19.747 -42.503 1.00 53.25 181 GLU A CA 1
ATOM 1439 C C . GLU A 1 181 ? 33.080 21.261 -42.402 1.00 53.25 181 GLU A C 1
ATOM 1441 O O . GLU A 1 181 ? 33.412 21.939 -43.374 1.00 53.25 181 GLU A O 1
ATOM 1446 N N . ALA A 1 182 ? 32.849 21.811 -41.211 1.00 51.91 182 ALA A N 1
ATOM 1447 C CA . ALA A 1 182 ? 33.326 23.135 -40.839 1.00 51.91 182 ALA A CA 1
ATOM 1448 C C . ALA A 1 182 ? 34.785 23.026 -40.349 1.00 51.91 182 ALA A C 1
ATOM 1450 O O . ALA A 1 182 ? 35.174 21.994 -39.796 1.00 51.91 182 ALA A O 1
ATOM 1451 N N . PRO A 1 183 ? 35.605 24.066 -40.572 1.00 54.69 183 PRO A N 1
ATOM 1452 C CA . PRO A 1 183 ? 37.051 23.937 -40.654 1.00 54.69 183 PRO A CA 1
ATOM 1453 C C . PRO A 1 183 ? 37.726 23.690 -39.305 1.00 54.69 183 PRO A C 1
ATOM 1455 O O . PRO A 1 183 ? 37.361 24.246 -38.269 1.00 54.69 183 PRO A O 1
ATOM 1458 N N . THR A 1 184 ? 38.775 22.881 -39.394 1.00 48.94 184 THR A N 1
ATOM 1459 C CA . THR A 1 184 ? 39.827 22.624 -38.416 1.00 48.94 184 THR A CA 1
ATOM 1460 C C . THR A 1 184 ? 40.321 23.923 -37.772 1.00 48.94 184 THR A C 1
ATOM 1462 O O . THR A 1 184 ? 40.875 24.785 -38.452 1.00 48.94 184 THR A O 1
ATOM 1465 N N . VAL A 1 185 ? 40.146 24.058 -36.455 1.00 60.88 185 VAL A N 1
ATOM 1466 C CA . VAL A 1 185 ? 40.892 25.032 -35.649 1.00 60.88 185 VAL A CA 1
ATOM 1467 C C . VAL A 1 185 ? 42.077 24.292 -35.044 1.00 60.88 185 VAL A C 1
ATOM 1469 O O . VAL A 1 185 ? 41.908 23.384 -34.229 1.00 60.88 185 VAL A O 1
ATOM 1472 N N . GLU A 1 186 ? 43.260 24.658 -35.526 1.00 54.62 186 GLU A N 1
ATOM 1473 C CA . GLU A 1 186 ? 44.560 24.258 -35.003 1.00 54.62 186 GLU A CA 1
ATOM 1474 C C . GLU A 1 186 ? 44.773 24.712 -33.548 1.00 54.62 186 GLU A C 1
ATOM 1476 O O . GLU A 1 186 ? 44.285 25.753 -33.113 1.00 54.62 186 GLU A O 1
ATOM 1481 N N . ASP A 1 187 ? 45.591 23.916 -32.859 1.00 54.66 187 ASP A N 1
ATOM 1482 C CA . ASP A 1 187 ? 46.528 24.297 -31.801 1.00 54.66 187 ASP A CA 1
ATOM 1483 C C . ASP A 1 187 ? 46.016 24.982 -30.521 1.00 54.66 187 ASP A C 1
ATOM 1485 O O . ASP A 1 187 ? 45.910 26.203 -30.406 1.00 54.66 187 ASP A O 1
ATOM 1489 N N . ALA A 1 188 ? 45.924 24.181 -29.453 1.00 49.34 188 ALA A N 1
ATOM 1490 C CA . ALA A 1 188 ? 46.222 24.655 -28.104 1.00 49.34 188 ALA A CA 1
ATOM 1491 C C . ALA A 1 188 ? 47.004 23.595 -27.306 1.00 49.34 188 ALA A C 1
ATOM 1493 O O . ALA A 1 188 ? 46.471 22.615 -26.790 1.00 49.34 188 ALA A O 1
ATOM 1494 N N . LYS A 1 189 ? 48.311 23.851 -27.245 1.00 55.31 189 LYS A N 1
ATOM 1495 C CA . LYS A 1 189 ? 49.374 23.266 -26.420 1.00 55.31 189 LYS A CA 1
ATOM 1496 C C . LYS A 1 189 ? 48.954 22.952 -24.964 1.00 55.31 189 LYS A C 1
ATOM 1498 O O . LYS A 1 189 ? 48.329 23.798 -24.326 1.00 55.31 189 LYS A O 1
ATOM 1503 N N . PRO A 1 190 ? 49.373 21.808 -24.387 1.00 51.62 190 PRO A N 1
ATOM 1504 C CA . PRO A 1 190 ? 49.126 21.488 -22.985 1.00 51.62 190 PRO A CA 1
ATOM 1505 C C . PRO A 1 190 ? 50.095 22.258 -22.078 1.00 51.62 190 PRO A C 1
ATOM 1507 O O . PRO A 1 190 ? 51.316 22.146 -22.207 1.00 51.62 190 PRO A O 1
ATOM 1510 N N . THR A 1 191 ? 49.545 23.048 -21.157 1.00 57.78 191 THR A N 1
ATOM 1511 C CA . THR A 1 191 ? 50.306 23.657 -20.060 1.00 57.78 191 THR A CA 1
ATOM 1512 C C . THR A 1 191 ? 50.248 22.751 -18.838 1.00 57.78 191 THR A C 1
ATOM 1514 O O . THR A 1 191 ? 49.184 22.482 -18.288 1.00 57.78 191 THR A O 1
ATOM 1517 N N . ASP A 1 192 ? 51.437 22.295 -18.472 1.00 54.66 192 ASP A N 1
ATOM 1518 C CA . ASP A 1 192 ? 51.855 21.645 -17.238 1.00 54.66 192 ASP A CA 1
ATOM 1519 C C . ASP A 1 192 ? 51.329 22.389 -15.992 1.00 54.66 192 ASP A C 1
ATOM 1521 O O . ASP A 1 192 ? 51.572 23.589 -15.839 1.00 54.66 192 ASP A O 1
ATOM 1525 N N . VAL A 1 193 ? 50.610 21.694 -15.102 1.00 61.25 193 VAL A N 1
ATOM 1526 C CA . VAL A 1 193 ? 50.339 22.175 -13.737 1.00 61.25 193 VAL A CA 1
ATOM 1527 C C . VAL A 1 193 ? 50.765 21.103 -12.743 1.00 61.25 193 VAL A C 1
ATOM 1529 O O . VAL A 1 193 ? 50.022 20.197 -12.378 1.00 61.25 193 VAL A O 1
ATOM 1532 N N . LYS A 1 194 ? 52.027 21.266 -12.365 1.00 56.16 194 LYS A N 1
ATOM 1533 C CA . LYS A 1 194 ? 52.707 20.915 -11.123 1.00 56.16 194 LYS A CA 1
ATOM 1534 C C . LYS A 1 194 ? 51.794 20.608 -9.923 1.00 56.16 194 LYS A C 1
ATOM 1536 O O . LYS A 1 194 ? 51.069 21.457 -9.411 1.00 56.16 194 LYS A O 1
ATOM 1541 N N . GLU A 1 195 ? 51.952 19.374 -9.468 1.00 53.44 195 GLU A N 1
ATOM 1542 C CA . GLU A 1 195 ? 51.600 18.805 -8.172 1.00 53.44 195 GLU A CA 1
ATOM 1543 C C . GLU A 1 195 ? 52.319 19.564 -7.039 1.00 53.44 195 GLU A C 1
ATOM 1545 O O . GLU A 1 195 ? 53.549 19.656 -7.033 1.00 53.44 195 GLU A O 1
ATOM 1550 N N . GLU A 1 196 ? 51.570 20.117 -6.082 1.00 60.56 196 GLU A N 1
ATOM 1551 C CA . GLU A 1 196 ? 52.127 20.608 -4.819 1.00 60.56 196 GLU A CA 1
ATOM 1552 C C . GLU A 1 196 ? 51.312 20.043 -3.653 1.00 60.56 196 GLU A C 1
ATOM 1554 O O . GLU A 1 196 ? 50.135 20.349 -3.454 1.00 60.56 196 GLU A O 1
ATOM 1559 N N . ALA A 1 197 ? 51.970 19.145 -2.924 1.00 56.50 197 ALA A N 1
ATOM 1560 C CA . ALA A 1 197 ? 51.542 18.594 -1.656 1.00 56.50 197 ALA A CA 1
ATOM 1561 C C . ALA A 1 197 ? 51.980 19.519 -0.510 1.00 56.50 197 ALA A C 1
ATOM 1563 O O . ALA A 1 197 ? 53.140 19.917 -0.443 1.00 56.50 197 ALA A O 1
ATOM 1564 N N . SER A 1 198 ? 51.080 19.775 0.435 1.00 63.31 198 SER A N 1
ATOM 1565 C CA . SER A 1 198 ? 51.397 20.210 1.804 1.00 63.31 198 SER A CA 1
ATOM 1566 C C . SER A 1 198 ? 50.159 19.922 2.658 1.00 63.31 198 SER A C 1
ATOM 1568 O O . SER A 1 198 ? 49.085 20.452 2.387 1.00 63.31 198 SER A O 1
ATOM 1570 N N . ASP A 1 199 ? 50.162 18.871 3.470 1.00 52.22 199 ASP A N 1
ATOM 1571 C CA . ASP A 1 199 ? 50.655 18.854 4.856 1.00 52.22 199 ASP A CA 1
ATOM 1572 C C . ASP A 1 199 ? 49.925 19.847 5.777 1.00 52.22 199 ASP A C 1
ATOM 1574 O O . ASP A 1 199 ? 50.099 21.058 5.673 1.00 52.22 199 ASP A O 1
ATOM 1578 N N . ALA A 1 200 ? 49.115 19.305 6.691 1.00 58.69 200 ALA A N 1
ATOM 1579 C CA . ALA A 1 200 ? 48.676 19.968 7.919 1.00 58.69 200 ALA A CA 1
ATOM 1580 C C . ALA A 1 200 ? 48.143 18.926 8.923 1.00 58.69 200 ALA A C 1
ATOM 1582 O O . ALA A 1 200 ? 46.946 18.680 9.048 1.00 58.69 200 ALA A O 1
ATOM 1583 N N . THR A 1 201 ? 49.091 18.246 9.565 1.00 62.12 201 THR A N 1
ATOM 1584 C CA . THR A 1 201 ? 49.258 18.077 11.022 1.00 62.12 201 THR A CA 1
ATOM 1585 C C . THR A 1 201 ? 48.047 18.218 11.969 1.00 62.12 201 THR A C 1
ATOM 1587 O O . THR A 1 201 ? 47.303 19.194 11.983 1.00 62.12 201 THR A O 1
ATOM 1590 N N . ALA A 1 202 ? 47.998 17.239 12.875 1.00 57.44 202 ALA A N 1
ATOM 1591 C CA . ALA A 1 202 ? 47.153 17.070 14.050 1.00 57.44 202 ALA A CA 1
ATOM 1592 C C . ALA A 1 202 ? 47.171 18.213 15.086 1.00 57.44 202 ALA A C 1
ATOM 1594 O O . ALA A 1 202 ? 48.235 18.732 15.427 1.00 57.44 202 ALA A O 1
ATOM 1595 N N . LYS A 1 203 ? 46.021 18.436 15.735 1.00 55.03 203 LYS A N 1
ATOM 1596 C CA . LYS A 1 203 ? 45.852 18.258 17.189 1.00 55.03 203 LYS A CA 1
ATOM 1597 C C . LYS A 1 203 ? 44.382 18.255 17.591 1.00 55.03 203 LYS A C 1
ATOM 1599 O O . LYS A 1 203 ? 43.635 19.099 17.058 1.00 55.03 203 LYS A O 1
#

pLDDT: mean 73.23, std 17.03, range [37.19, 94.94]

Secondary structure (DSSP, 8-state):
----------PPP-------GGGGGGTTS-S---HHHHHHHHHHHHTT-HHHHHHHHHSSTTGGG-HHHHHHHHHHHHHHTSHHHHTT-S-THHHHHHHHHS-HHHHHHHTT-S-HHHHT-HHHHHHHHHHHHHHHHSHHHHHHHHHHHHHHHHHHHHHTS-SSTTSPPPPPPPP--------------PPP-----------